Protein AF-A0A7X2MGN3-F1 (afdb_monomer_lite)

Radius of gyration: 30.52 Å; chains: 1; bounding box: 71×55×79 Å

Organism: NCBI:txid1624

Secondary structure (DSSP, 8-state):
---HHHHHHHHHHHHHTTSEEEEEETTTEEEEEEPPPPPPPTT-----TTS---------------------PPP-----------------------------------HHHHHHHHHHHHHHHHHHHHS-HHHHHHHHHHTTT-HHHHHHHHHHHHHHHHHHHHHHTTSHHHHT-HHHHHHT-TTT-HHHHHHHHHHHHHHHIIIII-SS--S-HHHHHHHHHHHHHHHHHHHHHHHHS---HHHHHHHHHHT--

Sequence (257 aa):
RMSVRKISTLRSQLIDCGLISVVRHGLKNFKIYVNTPETTPAETDLVLPWANFDFEKPIKSVPADSASTKLQKLPINQSNNNQTKLLLSRESNESVSQNQSNTLVTPKKSEKDVLNELSLDSIITRLKDTFSLPVVSRLKVLANNSYTKLKWFSDTIFKAKSQVTKKLLSNTRWLYNPASQEATRFESNDLLKRGLESALLQIAEIVYKGKEKIQNKAKFIYVYLRNFMANAVKQYLIDNYELTEDDEIELNLLLSF

Foldseek 3Di:
DDDPVVVVVVVVVCVVQVQWDWDDDPDPDIDIDGDDHDDDPPPDDPPDVPPPDDPDDDDDDDDDDDDDDDDDDDDDDDDDDDDDDDDDDDPDPDDDDDDDPPPPPPPPQPPVNVVLVVLLVVVLVVVVVQAPPLLSVLLCVQQVSGNVSSVLLVVLLVVLLVVLLCLQCVDPVRVPDVLSVQLSGSVRQPQLRVVSSVLSVVLCCCPPVNPDDDPDSSVVSSVSSNLSSLVSSLVSCVVPHDDDPVRNVVSCVSSDD

pLDDT: mean 75.19, std 23.61, range [26.34, 97.19]

Structure (mmCIF, N/CA/C/O backbone):
data_AF-A0A7X2MGN3-F1
#
_entry.id   AF-A0A7X2MGN3-F1
#
loop_
_atom_site.group_PDB
_atom_site.id
_atom_site.type_symbol
_atom_site.label_atom_id
_atom_site.label_alt_id
_atom_site.label_comp_id
_atom_site.label_asym_id
_atom_site.label_entity_id
_atom_site.label_seq_id
_atom_site.pdbx_PDB_ins_code
_atom_site.Cartn_x
_atom_site.Cartn_y
_atom_site.Cartn_z
_atom_site.occupancy
_atom_site.B_iso_or_equiv
_atom_site.auth_seq_id
_atom_site.auth_comp_id
_atom_site.auth_asym_id
_atom_site.auth_atom_id
_atom_site.pdbx_PDB_model_num
ATOM 1 N N . ARG A 1 1 ? -15.462 7.730 -18.107 1.00 64.75 1 ARG A N 1
ATOM 2 C CA . ARG A 1 1 ? -16.589 7.231 -18.941 1.00 64.75 1 ARG A CA 1
ATOM 3 C C . ARG A 1 1 ? -16.453 7.876 -20.319 1.00 64.75 1 ARG A C 1
ATOM 5 O O . ARG A 1 1 ? -16.384 9.095 -20.372 1.00 64.75 1 ARG A O 1
ATOM 12 N N . MET A 1 2 ? -16.285 7.102 -21.393 1.00 77.31 2 MET A N 1
ATOM 1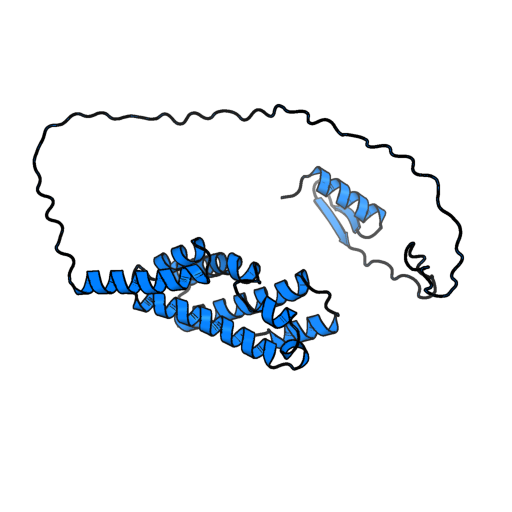3 C CA . MET A 1 2 ? -16.017 7.649 -22.736 1.00 77.31 2 MET A CA 1
ATOM 14 C C . MET A 1 2 ? -17.310 7.986 -23.483 1.00 77.31 2 MET A C 1
ATOM 16 O O . MET A 1 2 ? -18.342 7.360 -23.247 1.00 77.31 2 MET A O 1
ATOM 20 N N . SER A 1 3 ? -17.254 8.981 -24.374 1.00 90.31 3 SER A N 1
ATOM 21 C CA . SER A 1 3 ? -18.399 9.365 -25.201 1.00 90.31 3 SER A CA 1
ATOM 22 C C . SER A 1 3 ? -18.655 8.335 -26.303 1.00 90.31 3 SER A C 1
ATOM 24 O O . SER A 1 3 ? -17.723 7.753 -26.858 1.00 90.31 3 SER A O 1
ATOM 26 N N . VAL A 1 4 ? -19.928 8.151 -26.663 1.00 89.12 4 VAL A N 1
ATOM 27 C CA . VAL A 1 4 ? -20.351 7.224 -27.731 1.00 89.12 4 VAL A CA 1
ATOM 28 C C . VAL A 1 4 ? -19.674 7.561 -29.064 1.00 89.12 4 VAL A C 1
ATOM 30 O O . VAL A 1 4 ? -19.264 6.665 -29.794 1.00 89.12 4 VAL A O 1
ATOM 33 N N . ARG A 1 5 ? -19.470 8.857 -29.342 1.00 85.94 5 ARG A N 1
ATOM 34 C CA . ARG A 1 5 ? -18.751 9.325 -30.536 1.00 85.94 5 ARG A CA 1
ATOM 35 C C . ARG A 1 5 ? -17.311 8.817 -30.563 1.00 85.94 5 ARG A C 1
ATOM 37 O O . ARG A 1 5 ? -16.897 8.251 -31.564 1.00 85.94 5 ARG A O 1
ATOM 44 N N . LYS A 1 6 ? -16.584 8.937 -29.445 1.00 88.81 6 LYS A N 1
ATOM 45 C CA . LYS A 1 6 ? -15.189 8.483 -29.348 1.00 88.81 6 LYS A CA 1
ATOM 46 C C . LYS A 1 6 ? -15.072 6.961 -29.481 1.00 88.81 6 LYS A C 1
ATOM 48 O O . LYS A 1 6 ? -14.136 6.480 -30.107 1.00 88.81 6 LYS A O 1
ATOM 53 N N . ILE A 1 7 ? -16.046 6.215 -28.953 1.00 88.50 7 ILE A N 1
ATOM 54 C CA . ILE A 1 7 ? -16.125 4.754 -29.118 1.00 88.50 7 ILE A CA 1
ATOM 55 C C . ILE A 1 7 ? -16.348 4.384 -30.592 1.00 88.50 7 ILE A C 1
ATOM 57 O O . ILE A 1 7 ? -15.701 3.469 -31.094 1.00 88.50 7 ILE A O 1
ATOM 61 N N . SER A 1 8 ? -17.216 5.112 -31.301 1.00 89.94 8 SER A N 1
ATOM 62 C CA . SER A 1 8 ? -17.445 4.890 -32.733 1.00 89.94 8 SER A CA 1
ATOM 63 C C . SER A 1 8 ? -16.192 5.167 -33.563 1.00 89.94 8 SER A C 1
ATOM 65 O O . SER A 1 8 ? -15.863 4.364 -34.428 1.00 89.94 8 SER A O 1
ATOM 67 N N . THR A 1 9 ? -15.477 6.262 -33.282 1.00 92.00 9 THR A N 1
ATOM 68 C CA . THR A 1 9 ? -14.248 6.624 -34.006 1.00 92.00 9 THR A CA 1
ATOM 69 C C . THR A 1 9 ? -13.156 5.573 -33.831 1.00 92.00 9 THR A C 1
ATOM 71 O O . THR A 1 9 ? -12.587 5.122 -34.818 1.00 92.00 9 THR A O 1
ATOM 74 N N . LEU A 1 10 ? -12.906 5.132 -32.593 1.00 90.00 10 LEU A N 1
ATOM 75 C CA . LEU A 1 10 ? -11.900 4.101 -32.315 1.00 90.00 10 LEU A CA 1
ATOM 76 C C . LEU A 1 10 ? -12.266 2.762 -32.960 1.00 90.00 10 LEU A C 1
ATOM 78 O O . LEU A 1 10 ? -11.404 2.083 -33.505 1.00 90.00 10 LEU A O 1
ATOM 82 N N . ARG A 1 11 ? -13.553 2.392 -32.942 1.00 89.81 11 ARG A N 1
ATOM 83 C CA . ARG A 1 11 ? -14.023 1.181 -33.619 1.00 89.81 11 ARG A CA 1
ATOM 84 C C . ARG A 1 11 ? -13.762 1.240 -35.126 1.00 89.81 11 ARG A C 1
ATOM 86 O O . ARG A 1 11 ? -13.326 0.235 -35.670 1.00 89.81 11 ARG A O 1
ATOM 93 N N . SER A 1 12 ? -14.034 2.368 -35.786 1.00 90.06 12 SER A N 1
ATOM 94 C CA . SER A 1 12 ? -13.744 2.532 -37.217 1.00 90.06 12 SER A CA 1
ATOM 95 C C . SER A 1 12 ? -12.252 2.384 -37.502 1.00 90.06 12 SER A C 1
ATOM 97 O O . SER A 1 12 ? -11.890 1.561 -38.327 1.00 90.06 12 SER A O 1
ATOM 99 N N . GLN A 1 13 ? -11.395 3.055 -36.727 1.00 92.62 13 GLN A N 1
ATOM 100 C CA . GLN A 1 13 ? -9.939 2.960 -36.889 1.00 92.62 13 GLN A CA 1
ATOM 101 C C . GLN A 1 13 ? -9.418 1.522 -36.758 1.00 92.62 13 GLN A C 1
ATOM 103 O O . GLN A 1 13 ? -8.570 1.096 -37.530 1.00 92.62 13 GLN A O 1
ATOM 108 N N . LEU A 1 14 ? -9.946 0.746 -35.808 1.00 89.25 14 LEU A N 1
ATOM 109 C CA . LEU A 1 14 ? -9.546 -0.654 -35.634 1.00 89.25 14 LEU A CA 1
ATOM 110 C C . LEU A 1 14 ? -10.023 -1.566 -36.777 1.00 89.25 14 LEU A C 1
ATOM 112 O O . LEU A 1 14 ? -9.361 -2.561 -37.066 1.00 89.25 14 LEU A O 1
ATOM 116 N N . ILE A 1 15 ? -11.158 -1.246 -37.406 1.00 89.38 15 ILE A N 1
ATOM 117 C CA . ILE A 1 15 ? -11.641 -1.949 -38.605 1.00 89.38 15 ILE A CA 1
ATOM 118 C C . ILE A 1 15 ? -10.762 -1.587 -39.805 1.00 89.38 15 ILE A C 1
ATOM 120 O O . ILE A 1 15 ? -10.362 -2.482 -40.543 1.00 89.38 15 ILE A O 1
ATOM 124 N N . ASP A 1 16 ? -10.424 -0.304 -39.962 1.00 90.81 16 ASP A N 1
ATOM 125 C CA . ASP A 1 16 ? -9.581 0.197 -41.053 1.00 90.81 16 ASP A CA 1
ATOM 126 C C . ASP A 1 16 ? -8.175 -0.426 -41.006 1.00 90.81 16 ASP A C 1
ATOM 128 O O . ASP A 1 16 ? -7.618 -0.779 -42.041 1.00 90.81 16 ASP A O 1
ATOM 132 N N . CYS A 1 17 ? -7.634 -0.649 -39.803 1.00 84.88 17 CYS A N 1
ATOM 133 C CA . CYS A 1 17 ? -6.365 -1.353 -39.596 1.00 84.88 17 CYS A CA 1
ATOM 134 C C . CYS A 1 17 ? -6.468 -2.890 -39.704 1.00 84.88 17 CYS A C 1
ATOM 136 O O . CYS A 1 17 ? -5.483 -3.577 -39.449 1.00 84.88 17 CYS A O 1
ATOM 138 N N . GLY A 1 18 ? -7.645 -3.458 -39.992 1.00 86.25 18 GLY A N 1
ATOM 139 C CA . GLY A 1 18 ? -7.845 -4.912 -40.102 1.00 86.25 18 GLY A CA 1
ATOM 140 C C . GLY A 1 18 ? -7.731 -5.695 -38.784 1.00 86.25 18 GLY A C 1
ATOM 141 O O . GLY A 1 18 ? -7.790 -6.927 -38.793 1.00 86.25 18 GLY A O 1
ATOM 142 N N . LEU A 1 19 ? -7.605 -5.003 -37.647 1.00 86.75 19 LEU A N 1
ATOM 143 C CA . LEU A 1 19 ? -7.391 -5.600 -36.322 1.00 86.75 19 LEU A CA 1
ATOM 144 C C . LEU A 1 19 ? -8.666 -6.191 -35.727 1.00 86.75 19 LEU A C 1
ATOM 146 O O . LEU A 1 19 ? -8.605 -7.096 -34.896 1.00 86.75 19 LEU A O 1
ATOM 150 N N . ILE A 1 20 ? -9.831 -5.682 -36.124 1.00 89.50 20 ILE A N 1
ATOM 151 C CA . ILE A 1 20 ? -11.114 -6.253 -35.724 1.00 89.50 20 ILE A CA 1
ATOM 152 C C . ILE A 1 20 ? -12.036 -6.401 -36.927 1.00 89.50 20 ILE A C 1
ATOM 154 O O . ILE A 1 20 ? -12.098 -5.537 -37.799 1.00 89.50 20 ILE A O 1
ATOM 158 N N . SER A 1 21 ? -12.840 -7.460 -36.923 1.00 87.88 21 SER A N 1
ATOM 159 C CA . SER A 1 21 ? -13.977 -7.596 -37.830 1.00 87.88 21 SER A CA 1
ATOM 160 C C . SER A 1 21 ? -15.268 -7.677 -37.027 1.00 87.88 21 SER A C 1
ATOM 162 O O . SER A 1 21 ? -15.359 -8.359 -36.004 1.00 87.88 21 SER A O 1
ATOM 164 N N . VAL A 1 22 ? -16.284 -6.932 -37.462 1.00 87.69 22 VAL A N 1
ATOM 165 C CA . VAL A 1 22 ? -17.580 -6.900 -36.781 1.00 87.69 22 VAL A CA 1
ATOM 166 C C . VAL A 1 22 ? -18.642 -7.477 -37.697 1.00 87.69 22 VAL A C 1
ATOM 168 O O . VAL A 1 22 ? -19.038 -6.847 -38.675 1.00 87.69 22 VAL A O 1
ATOM 171 N N . VAL A 1 23 ? -19.135 -8.663 -37.352 1.00 87.19 23 VAL A N 1
ATOM 172 C CA . VAL A 1 23 ? -20.152 -9.379 -38.126 1.00 87.19 23 VAL A CA 1
ATOM 173 C C . VAL A 1 23 ? -21.494 -9.277 -37.414 1.00 87.19 23 VAL A C 1
ATOM 175 O O . VAL A 1 23 ? -21.608 -9.491 -36.202 1.00 87.19 23 VAL A O 1
ATOM 178 N N . ARG A 1 24 ? -22.544 -8.944 -38.166 1.00 85.00 24 ARG A N 1
ATOM 179 C CA . ARG A 1 24 ? -23.911 -8.927 -37.640 1.00 85.00 24 ARG A CA 1
ATOM 180 C C . ARG A 1 24 ? -24.383 -10.362 -37.415 1.00 85.00 24 ARG A C 1
ATOM 182 O O . ARG A 1 24 ? -24.388 -11.168 -38.338 1.00 85.00 24 ARG A O 1
ATOM 189 N N . HIS A 1 25 ? -24.813 -10.669 -36.196 1.00 78.56 25 HIS A N 1
ATOM 190 C CA . HIS A 1 25 ? -25.323 -11.985 -35.829 1.00 78.56 25 HIS A CA 1
ATOM 191 C C . HIS A 1 25 ? -26.796 -11.875 -35.416 1.00 78.56 25 HIS A C 1
ATOM 193 O O . HIS A 1 25 ? -27.126 -11.609 -34.258 1.00 78.56 25 HIS A O 1
ATOM 199 N N . GLY A 1 26 ? -27.697 -12.074 -36.380 1.00 79.69 26 GLY A N 1
ATOM 200 C CA . GLY A 1 26 ? -29.142 -11.915 -36.193 1.00 79.69 26 GLY A CA 1
ATOM 201 C C . GLY A 1 26 ? -29.609 -10.452 -36.216 1.00 79.69 26 GLY A C 1
ATOM 202 O O . GLY A 1 26 ? -28.905 -9.554 -36.682 1.00 79.69 26 GLY A O 1
ATOM 203 N N . LEU A 1 27 ? -30.827 -10.186 -35.725 1.00 71.12 27 LEU A N 1
ATOM 204 C CA . LEU A 1 27 ? -31.440 -8.857 -35.868 1.00 71.12 27 LEU A CA 1
ATOM 205 C C . LEU A 1 27 ? -30.797 -7.769 -34.994 1.00 71.12 27 LEU A C 1
ATOM 207 O O . LEU A 1 27 ? -30.755 -6.621 -35.436 1.00 71.12 27 LEU A O 1
ATOM 211 N N . LYS A 1 28 ? -30.308 -8.102 -33.790 1.00 75.00 28 LYS A N 1
ATOM 212 C CA . LYS A 1 28 ? -29.883 -7.107 -32.782 1.00 75.00 28 LYS A CA 1
ATOM 213 C C . LYS A 1 28 ? -28.442 -7.242 -32.275 1.00 75.00 28 LYS A C 1
ATOM 215 O O . LYS A 1 28 ? -27.971 -6.321 -31.618 1.00 75.00 28 LYS A O 1
ATOM 220 N N . ASN A 1 29 ? -27.742 -8.337 -32.573 1.00 80.00 29 ASN A N 1
ATOM 221 C CA . ASN A 1 29 ? -26.435 -8.613 -31.973 1.00 80.00 29 ASN A CA 1
ATOM 222 C C . ASN A 1 29 ? -25.299 -8.484 -32.993 1.00 80.00 29 ASN A C 1
ATOM 224 O O . ASN A 1 29 ? -25.467 -8.752 -34.184 1.00 80.00 29 ASN A O 1
ATOM 228 N N . PHE A 1 30 ? -24.122 -8.112 -32.495 1.00 86.00 30 PHE A N 1
ATOM 229 C CA . PHE A 1 30 ? -22.875 -8.079 -33.252 1.00 86.00 30 PHE A CA 1
ATOM 230 C C . PHE A 1 30 ? -21.868 -9.007 -32.581 1.00 86.00 30 PHE A C 1
ATOM 232 O O . PHE A 1 30 ? -21.743 -8.997 -31.356 1.00 86.00 30 PHE A O 1
ATOM 239 N N . LYS A 1 31 ? -21.156 -9.800 -33.380 1.00 88.62 31 LYS A N 1
ATOM 240 C CA . LYS A 1 31 ? -19.967 -10.534 -32.943 1.00 88.62 31 LYS A CA 1
ATOM 241 C C . LYS A 1 31 ? -18.742 -9.762 -33.420 1.00 88.62 31 LYS A C 1
ATOM 243 O O . LYS A 1 31 ? -18.695 -9.345 -34.576 1.00 88.62 31 LYS A O 1
ATOM 248 N N . ILE A 1 32 ? -17.799 -9.532 -32.512 1.00 89.56 32 ILE A N 1
ATOM 249 C CA . ILE A 1 32 ? -16.529 -8.865 -32.802 1.00 89.56 32 ILE A CA 1
ATOM 250 C C . ILE A 1 32 ? -15.452 -9.940 -32.741 1.00 89.56 32 ILE A C 1
ATOM 252 O O . ILE A 1 32 ? -15.307 -10.595 -31.710 1.00 89.56 32 ILE A O 1
ATOM 256 N N . TYR A 1 33 ? -14.734 -10.122 -33.840 1.00 89.31 33 TYR A N 1
ATOM 257 C CA . TYR A 1 33 ? -13.564 -10.984 -33.915 1.00 89.31 33 TYR A CA 1
ATOM 258 C C . TYR A 1 33 ? -12.326 -10.097 -33.900 1.00 89.31 33 TYR A C 1
ATOM 260 O O . TYR A 1 33 ? -12.306 -9.057 -34.559 1.00 89.31 33 TYR A O 1
ATOM 268 N N . VAL A 1 34 ? -11.328 -10.492 -33.119 1.00 90.31 34 VAL A N 1
ATOM 269 C CA . VAL A 1 34 ? -10.063 -9.769 -32.984 1.00 90.31 34 VAL A CA 1
ATOM 270 C C . VAL A 1 34 ? -9.006 -10.554 -33.742 1.00 90.31 34 VAL A C 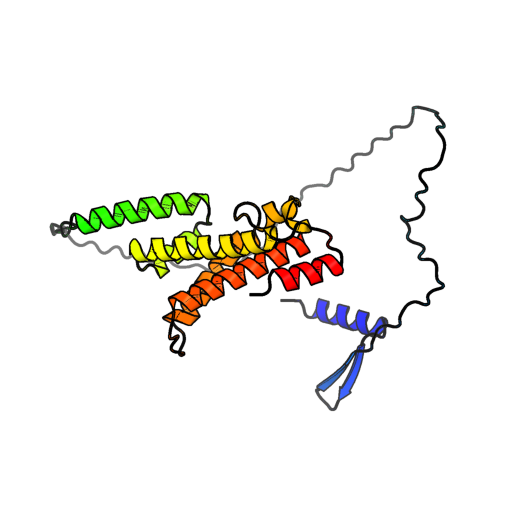1
ATOM 272 O O . VAL A 1 34 ? -8.816 -11.740 -33.477 1.00 90.31 34 VAL A O 1
ATOM 275 N N . ASN A 1 35 ? -8.356 -9.890 -34.687 1.00 83.50 35 ASN A N 1
ATOM 276 C CA . ASN A 1 35 ? -7.279 -10.447 -35.486 1.00 83.50 35 ASN A CA 1
ATOM 277 C C . ASN A 1 35 ? -5.939 -10.099 -34.832 1.00 83.50 35 ASN A C 1
ATOM 279 O O . ASN A 1 35 ? -5.773 -9.026 -34.249 1.00 83.50 35 ASN A O 1
ATOM 283 N N . THR A 1 36 ? -4.975 -11.008 -34.932 1.00 79.62 36 THR A N 1
ATOM 284 C CA . THR A 1 36 ? -3.594 -10.731 -34.532 1.00 79.62 36 THR A CA 1
ATOM 285 C C . THR A 1 36 ? -2.945 -9.796 -35.554 1.00 79.62 36 THR A C 1
ATOM 287 O O . THR A 1 36 ? -3.098 -10.046 -36.750 1.00 79.62 36 THR A O 1
ATOM 290 N N . PRO A 1 37 ? -2.235 -8.737 -35.123 1.00 78.69 37 PRO A N 1
ATOM 291 C CA . PRO A 1 37 ? -1.534 -7.849 -36.043 1.00 78.69 37 PRO A CA 1
ATOM 292 C C . PRO A 1 37 ? -0.449 -8.616 -36.805 1.00 78.69 37 PRO A C 1
ATOM 294 O O . PRO A 1 37 ? 0.239 -9.464 -36.233 1.00 78.69 37 PRO A O 1
ATOM 297 N N . GLU A 1 38 ? -0.293 -8.307 -38.090 1.00 73.88 38 GLU A N 1
ATOM 298 C CA . GLU A 1 38 ? 0.796 -8.851 -38.898 1.00 73.88 38 GLU A CA 1
ATOM 299 C C . GLU A 1 38 ? 2.133 -8.290 -38.401 1.00 73.88 38 GLU A C 1
ATOM 301 O O . GLU A 1 38 ? 2.265 -7.096 -38.125 1.00 73.88 38 GLU A O 1
ATOM 306 N N . THR A 1 39 ? 3.121 -9.167 -38.232 1.00 65.88 39 THR A N 1
ATOM 307 C CA . THR A 1 39 ? 4.465 -8.770 -37.807 1.00 65.88 39 THR A CA 1
ATOM 308 C C . THR A 1 39 ? 5.201 -8.151 -38.988 1.00 65.88 39 THR A C 1
ATOM 310 O O . THR A 1 39 ? 5.192 -8.707 -40.086 1.00 65.88 39 THR A O 1
ATOM 313 N N . THR A 1 40 ? 5.839 -7.004 -38.770 1.00 66.56 40 THR A N 1
ATOM 314 C CA . THR A 1 40 ? 6.625 -6.313 -39.794 1.00 66.56 40 THR A CA 1
ATOM 315 C C . THR A 1 40 ? 7.738 -7.236 -40.318 1.00 66.56 40 THR A C 1
ATOM 317 O O . THR A 1 40 ? 8.425 -7.857 -39.501 1.00 66.56 40 THR A O 1
ATOM 320 N N . PRO A 1 41 ? 7.945 -7.353 -41.644 1.00 66.56 41 PRO A N 1
ATOM 321 C CA . PRO A 1 41 ? 9.048 -8.129 -42.204 1.00 66.56 41 PRO A CA 1
ATOM 322 C C . PRO A 1 41 ? 10.395 -7.599 -41.702 1.00 66.56 41 PRO A C 1
ATOM 324 O O . PRO A 1 41 ? 10.588 -6.390 -41.602 1.00 66.56 41 PRO A O 1
ATOM 327 N N . ALA A 1 42 ? 11.343 -8.495 -41.427 1.00 60.75 42 ALA A N 1
ATOM 328 C CA . ALA A 1 42 ? 12.650 -8.166 -40.843 1.00 60.75 42 ALA A CA 1
ATOM 329 C C . ALA A 1 42 ? 13.571 -7.300 -41.736 1.00 60.75 42 ALA A C 1
ATOM 331 O O . ALA A 1 42 ? 14.701 -7.023 -41.351 1.00 60.75 42 ALA A O 1
ATOM 332 N N . GLU A 1 43 ? 13.108 -6.882 -42.915 1.00 56.84 43 GLU A N 1
ATOM 333 C CA . GLU A 1 43 ? 13.924 -6.283 -43.979 1.00 56.84 43 GLU A CA 1
ATOM 334 C C . GLU A 1 43 ? 13.411 -4.903 -44.434 1.00 56.84 43 GLU A C 1
ATOM 336 O O . GLU A 1 43 ? 13.712 -4.436 -45.529 1.00 56.84 43 GLU A O 1
ATOM 341 N N . THR A 1 44 ? 12.612 -4.234 -43.600 1.00 55.78 44 THR A N 1
ATOM 342 C CA . THR A 1 44 ? 12.230 -2.832 -43.816 1.00 55.78 44 THR A CA 1
ATOM 343 C C . THR A 1 44 ? 12.913 -1.936 -42.798 1.00 55.78 44 THR A C 1
ATOM 345 O O . THR A 1 44 ? 12.556 -1.958 -41.619 1.00 55.78 44 THR A O 1
ATOM 348 N N . ASP A 1 45 ? 13.863 -1.127 -43.267 1.00 55.28 45 ASP A N 1
ATOM 349 C CA . ASP A 1 45 ? 14.483 -0.074 -42.467 1.00 55.28 45 ASP A CA 1
ATOM 350 C C . ASP A 1 45 ? 13.415 0.908 -41.976 1.00 55.28 45 ASP A C 1
ATOM 352 O O . ASP A 1 45 ? 12.660 1.508 -42.751 1.00 55.28 45 ASP A O 1
ATOM 356 N N . LEU A 1 46 ? 13.345 1.073 -40.655 1.00 51.12 46 LEU A N 1
ATOM 357 C CA . LEU A 1 46 ? 12.470 2.044 -40.019 1.00 51.12 46 LEU A CA 1
ATOM 358 C C . LEU A 1 46 ? 13.003 3.450 -40.323 1.00 51.12 46 LEU A C 1
ATOM 360 O O . LEU A 1 46 ? 13.920 3.940 -39.665 1.00 51.12 46 LEU A O 1
ATOM 364 N N . VAL A 1 47 ? 12.408 4.130 -41.305 1.00 50.62 47 VAL A N 1
ATOM 365 C CA . VAL A 1 47 ? 12.669 5.558 -41.533 1.00 50.62 47 VAL A CA 1
ATOM 366 C C . VAL A 1 47 ? 11.977 6.354 -40.427 1.00 50.62 47 VAL A C 1
ATOM 368 O O . VAL A 1 47 ? 10.854 6.839 -40.564 1.00 50.62 47 VAL A O 1
ATOM 371 N N . LEU A 1 48 ? 12.650 6.453 -39.286 1.00 52.47 48 LEU A N 1
ATOM 372 C CA . LEU A 1 48 ? 12.261 7.315 -38.182 1.00 52.47 48 LEU A CA 1
ATOM 373 C C . LEU A 1 48 ? 12.749 8.739 -38.500 1.00 52.47 48 LEU A C 1
ATOM 375 O O . LEU A 1 48 ? 13.953 8.933 -38.666 1.00 52.47 48 LEU A O 1
ATOM 379 N N . PRO A 1 49 ? 11.870 9.762 -38.540 1.00 47.78 49 PRO A N 1
ATOM 380 C CA . PRO A 1 49 ? 12.245 11.146 -38.873 1.00 47.78 49 PRO A CA 1
ATOM 381 C C . PRO A 1 49 ? 13.326 11.761 -37.969 1.00 47.78 49 PRO A C 1
ATOM 383 O O . PRO A 1 49 ? 13.849 12.830 -38.265 1.00 47.78 49 PRO A O 1
ATOM 386 N N . TRP A 1 50 ? 13.623 11.109 -36.848 1.00 47.47 50 TRP A N 1
ATOM 387 C CA . TRP A 1 50 ? 14.557 11.541 -35.816 1.00 47.47 50 TRP A CA 1
ATOM 388 C C . TRP A 1 50 ? 15.806 10.650 -35.705 1.00 47.47 50 TRP A C 1
ATOM 390 O O . TRP A 1 50 ? 16.720 11.012 -34.973 1.00 47.47 50 TRP A O 1
ATOM 400 N N . ALA A 1 51 ? 15.877 9.521 -36.422 1.00 44.41 51 ALA A N 1
ATOM 401 C CA . ALA A 1 51 ? 17.000 8.580 -36.330 1.00 44.41 51 ALA A CA 1
ATOM 402 C C . ALA A 1 51 ? 18.196 8.927 -37.240 1.00 44.41 51 ALA A C 1
ATOM 404 O O . ALA A 1 51 ? 19.233 8.286 -37.139 1.00 44.41 51 ALA A O 1
ATOM 405 N N . ASN A 1 52 ? 18.097 9.970 -38.073 1.00 44.41 52 ASN A N 1
ATOM 406 C CA . ASN A 1 52 ? 19.194 10.446 -38.929 1.00 44.41 52 ASN A CA 1
ATOM 407 C C . ASN A 1 52 ? 19.984 11.609 -38.295 1.00 44.41 52 ASN A C 1
ATOM 409 O O . ASN A 1 52 ? 20.301 12.585 -38.974 1.00 44.41 52 ASN A O 1
ATOM 413 N N . PHE A 1 53 ? 20.267 11.553 -36.992 1.00 40.50 53 PHE A N 1
ATOM 414 C CA . PHE A 1 53 ? 21.218 12.471 -36.356 1.00 40.50 53 PHE A CA 1
ATOM 415 C C . PHE A 1 53 ? 22.538 11.741 -36.108 1.00 40.50 53 PHE A C 1
ATOM 417 O O . PHE A 1 53 ? 22.777 11.204 -35.029 1.00 40.50 53 PHE A O 1
ATOM 424 N N . ASP A 1 54 ? 23.392 11.734 -37.130 1.00 36.38 54 ASP A N 1
ATOM 425 C CA . ASP A 1 54 ? 24.791 11.334 -36.993 1.00 36.38 54 ASP A CA 1
ATOM 426 C C . ASP A 1 54 ? 25.589 12.469 -36.338 1.00 36.38 54 ASP A C 1
ATOM 428 O O . ASP A 1 54 ? 25.644 13.596 -36.836 1.00 36.38 54 ASP A O 1
ATOM 432 N N . PHE A 1 55 ? 26.237 12.168 -35.212 1.00 36.50 55 PHE A N 1
ATOM 433 C CA . PHE A 1 55 ? 27.081 13.098 -34.456 1.00 36.50 55 PHE A CA 1
ATOM 434 C C . PHE A 1 55 ? 28.510 13.205 -35.013 1.00 36.50 55 PHE A C 1
ATOM 436 O O . PHE A 1 55 ? 29.455 13.387 -34.247 1.00 36.50 55 PHE A O 1
ATOM 443 N N . GLU A 1 56 ? 28.707 13.138 -36.333 1.00 36.66 56 GLU A N 1
ATOM 444 C CA . GLU A 1 56 ? 30.043 13.302 -36.914 1.00 36.66 56 GLU A CA 1
ATOM 445 C C . GLU A 1 56 ? 30.134 14.349 -38.038 1.00 36.66 56 GLU A C 1
ATOM 447 O O . GLU A 1 56 ? 29.852 14.098 -39.206 1.00 36.66 56 GLU A O 1
ATOM 452 N N . LYS A 1 57 ? 30.725 15.486 -37.621 1.00 33.81 57 LYS A N 1
ATOM 453 C CA . LYS A 1 57 ? 31.521 16.497 -38.357 1.00 33.81 57 LYS A CA 1
ATOM 454 C C . LYS A 1 57 ? 30.793 17.584 -39.170 1.00 33.81 57 LYS A C 1
ATOM 456 O O . LYS A 1 57 ? 29.733 17.359 -39.732 1.00 33.81 57 LYS A O 1
ATOM 461 N N . PRO A 1 58 ? 31.474 18.719 -39.448 1.00 39.25 58 PRO A N 1
ATOM 462 C CA . PRO A 1 58 ? 32.444 19.465 -38.642 1.00 39.25 58 PRO A CA 1
ATOM 463 C C . PRO A 1 58 ? 32.026 20.941 -38.478 1.00 39.25 58 PRO A C 1
ATOM 465 O O . PRO A 1 58 ? 31.179 21.466 -39.197 1.00 39.25 58 PRO A O 1
ATOM 468 N N . ILE A 1 59 ? 32.690 21.627 -37.547 1.00 46.62 59 ILE A N 1
ATOM 469 C CA . ILE A 1 59 ? 32.607 23.075 -37.325 1.00 46.62 59 ILE A CA 1
ATOM 470 C C . ILE A 1 59 ? 32.755 23.823 -38.662 1.00 46.62 59 ILE A C 1
ATOM 472 O O . ILE A 1 59 ? 33.825 23.818 -39.271 1.00 46.62 59 ILE A O 1
ATOM 476 N N . LYS A 1 60 ? 31.690 24.506 -39.088 1.00 31.31 60 LYS A N 1
ATOM 477 C CA . LYS A 1 60 ? 31.758 25.635 -40.017 1.00 31.31 60 LYS A CA 1
ATOM 478 C C . LYS A 1 60 ? 31.057 26.815 -39.360 1.00 31.31 60 LYS A C 1
ATOM 480 O O . LYS A 1 60 ? 29.855 26.799 -39.123 1.00 31.31 60 LYS A O 1
ATOM 485 N N . SER A 1 61 ? 31.873 27.797 -39.006 1.00 42.75 61 SER A N 1
ATOM 486 C CA . SER A 1 61 ? 31.479 29.153 -38.651 1.00 42.75 61 SER A CA 1
ATOM 487 C C . SER A 1 61 ? 30.737 29.841 -39.807 1.00 42.75 61 SER A C 1
ATOM 489 O O . SER A 1 61 ? 30.803 29.354 -40.936 1.00 42.75 61 SER A O 1
ATOM 491 N N . VAL A 1 62 ? 30.143 31.011 -39.494 1.00 31.34 62 VAL A N 1
ATOM 492 C CA . VAL A 1 62 ? 29.646 32.119 -40.362 1.00 31.34 62 VAL A CA 1
ATOM 493 C C . VAL A 1 62 ? 28.122 32.346 -40.206 1.00 31.34 62 VAL A C 1
ATOM 495 O O . VAL A 1 62 ? 27.376 31.374 -40.183 1.00 31.34 62 VAL A O 1
ATOM 498 N N . PRO A 1 63 ? 27.609 33.595 -40.186 1.00 33.56 63 PRO A N 1
ATOM 499 C CA . PRO A 1 63 ? 27.903 34.752 -39.336 1.00 33.56 63 PRO A CA 1
ATOM 500 C C . PRO A 1 63 ? 26.617 35.244 -38.609 1.00 33.56 63 PRO A C 1
ATOM 502 O O . PRO A 1 63 ? 25.532 34.688 -38.763 1.00 33.56 63 PRO A O 1
ATOM 505 N N . ALA A 1 64 ? 26.732 36.304 -37.808 1.00 38.75 64 ALA A N 1
ATOM 506 C CA . ALA A 1 64 ? 25.585 37.032 -37.271 1.00 38.75 64 ALA A CA 1
ATOM 507 C C . ALA A 1 64 ? 24.757 37.710 -38.386 1.00 38.75 64 ALA A C 1
ATOM 509 O O . ALA A 1 64 ? 25.307 38.071 -39.424 1.00 38.75 64 ALA A O 1
ATOM 510 N N . ASP A 1 65 ? 23.467 37.903 -38.087 1.00 31.42 65 ASP A N 1
ATOM 511 C CA . ASP A 1 65 ? 22.465 38.769 -38.736 1.00 31.42 65 ASP A CA 1
ATOM 512 C C . ASP A 1 65 ? 21.348 38.065 -39.515 1.00 31.42 65 ASP A C 1
ATOM 514 O O . ASP A 1 65 ? 21.412 37.815 -40.715 1.00 31.42 65 ASP A O 1
ATOM 518 N N . SER A 1 66 ? 20.242 37.822 -38.805 1.00 32.66 66 SER A N 1
ATOM 519 C CA . SER A 1 66 ? 18.888 38.227 -39.227 1.00 32.66 66 SER A CA 1
ATOM 520 C C . SER A 1 66 ? 17.877 37.866 -38.134 1.00 32.66 66 SER A C 1
ATOM 522 O O . SER A 1 66 ? 17.149 36.878 -38.197 1.00 32.66 66 SER A O 1
ATOM 524 N N . ALA A 1 67 ? 17.817 38.701 -37.095 1.00 31.89 67 ALA A N 1
ATOM 525 C CA . ALA A 1 67 ? 16.673 38.718 -36.196 1.00 31.89 67 ALA A CA 1
ATOM 526 C C . ALA A 1 67 ? 15.460 39.298 -36.944 1.00 31.8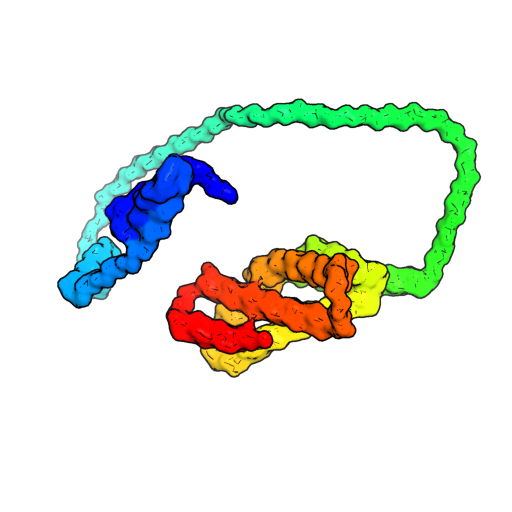9 67 ALA A C 1
ATOM 528 O O . ALA A 1 67 ? 15.484 40.450 -37.372 1.00 31.89 67 ALA A O 1
ATOM 529 N N . SER A 1 68 ? 14.379 38.525 -37.064 1.00 33.62 68 SER A N 1
ATOM 530 C CA . SER A 1 68 ? 13.047 39.075 -37.324 1.00 33.62 68 SER A CA 1
ATOM 531 C C . SER A 1 68 ? 12.097 38.628 -36.222 1.00 33.62 68 SER A C 1
ATOM 533 O O . SER A 1 68 ? 11.568 37.518 -36.200 1.00 33.62 68 SER A O 1
ATOM 535 N N . THR A 1 69 ? 11.933 39.530 -35.262 1.00 35.34 69 THR A N 1
ATOM 536 C CA . THR A 1 69 ? 10.970 39.470 -34.171 1.00 35.34 69 THR A CA 1
ATOM 537 C C . THR A 1 69 ? 9.553 39.559 -34.730 1.00 35.34 69 THR A C 1
ATOM 539 O O . THR A 1 69 ? 9.158 40.592 -35.269 1.00 35.34 69 THR A O 1
ATOM 542 N N . LYS A 1 70 ? 8.736 38.522 -34.522 1.00 30.03 70 LYS A N 1
ATOM 543 C CA . LYS A 1 70 ? 7.276 38.661 -34.579 1.00 30.03 70 LYS A CA 1
ATOM 544 C C . LYS A 1 70 ? 6.621 37.921 -33.416 1.00 30.03 70 LYS A C 1
ATOM 546 O O . LYS A 1 70 ? 6.253 36.757 -33.498 1.00 30.03 70 LYS A O 1
ATOM 551 N N . LEU A 1 71 ? 6.484 38.659 -32.316 1.00 34.22 71 LEU A N 1
ATOM 552 C CA . LEU A 1 71 ? 5.555 38.382 -31.226 1.00 34.22 71 LEU A CA 1
ATOM 553 C C . LEU A 1 71 ? 4.123 38.382 -31.783 1.00 34.22 71 LEU A C 1
ATOM 555 O O . LEU A 1 71 ? 3.622 39.431 -32.188 1.00 34.22 71 LEU A O 1
ATOM 559 N N . GLN A 1 72 ? 3.447 37.233 -31.767 1.00 29.44 72 GLN A N 1
ATOM 560 C CA . GLN A 1 72 ? 1.988 37.181 -31.852 1.00 29.44 72 GLN A CA 1
ATOM 561 C C . GLN A 1 72 ? 1.403 36.921 -30.465 1.00 29.44 72 GLN A C 1
ATOM 563 O O . GLN A 1 72 ? 1.570 35.867 -29.858 1.00 29.44 72 GLN A O 1
ATOM 568 N N . LYS A 1 73 ? 0.735 37.961 -29.973 1.00 32.41 73 LYS A N 1
ATOM 569 C CA . LYS A 1 73 ? -0.007 38.058 -28.721 1.00 32.41 73 LYS A CA 1
ATOM 570 C C . LYS A 1 73 ? -1.408 37.484 -28.964 1.00 32.41 73 LYS A C 1
ATOM 572 O O . LYS A 1 73 ? -2.149 38.036 -29.773 1.00 32.41 73 LYS A O 1
ATOM 577 N N . LEU A 1 74 ? -1.770 36.389 -28.296 1.00 30.78 74 LEU A N 1
ATOM 578 C CA . LEU A 1 74 ? -3.141 35.862 -28.315 1.00 30.78 74 LEU A CA 1
ATOM 579 C C . LEU A 1 74 ? -4.017 36.637 -27.307 1.00 30.78 74 LEU A C 1
ATOM 581 O O . LEU A 1 74 ? -3.574 36.867 -26.179 1.00 30.78 74 LEU A O 1
ATOM 585 N N . PRO A 1 75 ? -5.237 37.064 -27.686 1.00 32.25 75 PRO A N 1
ATOM 586 C CA . PRO A 1 75 ? -6.127 37.821 -26.815 1.00 32.25 75 PRO A CA 1
ATOM 587 C C . PRO A 1 75 ? -6.850 36.918 -25.806 1.00 32.25 75 PRO A C 1
ATOM 589 O O . PRO A 1 75 ? -7.388 35.865 -26.144 1.00 32.25 75 PRO A O 1
ATOM 592 N N . ILE A 1 76 ? -6.891 37.383 -24.558 1.00 30.98 76 ILE A N 1
ATOM 593 C CA . ILE A 1 76 ? -7.739 36.863 -23.484 1.00 30.98 76 ILE A CA 1
ATOM 594 C C . ILE A 1 76 ? -9.167 37.323 -23.778 1.00 30.98 76 ILE A C 1
ATOM 596 O O . ILE A 1 76 ? -9.443 38.518 -23.712 1.00 30.98 76 ILE A O 1
ATOM 600 N N . ASN A 1 77 ? -10.068 36.387 -24.080 1.00 30.05 77 ASN A N 1
ATOM 601 C CA . ASN A 1 77 ? -11.503 36.649 -24.081 1.00 30.05 77 ASN A CA 1
ATOM 602 C C . ASN A 1 77 ? -12.168 35.866 -22.953 1.00 30.05 77 ASN A C 1
ATOM 604 O O . ASN A 1 77 ? -12.163 34.637 -22.908 1.00 30.05 77 ASN A O 1
ATOM 608 N N . GLN A 1 78 ? -12.716 36.642 -22.027 1.00 30.17 78 GLN A N 1
ATOM 609 C CA . GLN A 1 78 ? -13.641 36.220 -20.998 1.00 30.17 78 GLN A CA 1
ATOM 610 C C . GLN A 1 78 ? -14.996 35.900 -21.645 1.00 30.17 78 GLN A C 1
ATOM 612 O O . GLN A 1 78 ? -15.436 36.619 -22.541 1.00 30.17 78 GLN A O 1
ATOM 617 N N . SER A 1 79 ? -15.674 34.882 -21.110 1.00 26.34 79 SER A N 1
ATOM 618 C CA . SER A 1 79 ? -17.097 34.911 -20.733 1.00 26.34 79 SER A CA 1
ATOM 619 C C . SER A 1 79 ? -17.947 33.721 -21.201 1.00 26.34 79 SER A C 1
ATOM 621 O O . SER A 1 79 ? -17.922 33.303 -22.354 1.00 26.34 79 SER A O 1
ATOM 623 N N . ASN A 1 80 ? -18.784 33.299 -20.247 1.00 27.28 80 ASN A N 1
ATOM 624 C CA . ASN A 1 80 ? -20.039 32.558 -20.340 1.00 27.28 80 ASN A CA 1
ATOM 625 C C . ASN A 1 80 ? -19.997 31.037 -20.519 1.00 27.28 80 ASN A C 1
ATOM 627 O O . ASN A 1 80 ? -20.036 30.505 -21.626 1.00 27.28 80 ASN A O 1
ATOM 631 N N . ASN A 1 81 ? -20.165 30.330 -19.395 1.00 29.08 81 ASN A N 1
ATOM 632 C CA . ASN A 1 81 ? -21.093 29.208 -19.407 1.00 29.08 81 ASN A CA 1
ATOM 633 C C . ASN A 1 81 ? -21.983 29.195 -18.158 1.00 29.08 81 ASN A C 1
ATOM 635 O O . ASN A 1 81 ? -21.515 29.243 -17.022 1.00 29.08 81 ASN A O 1
ATOM 639 N N . ASN A 1 82 ? -23.283 29.170 -18.427 1.00 34.03 82 ASN A N 1
ATOM 640 C CA . ASN A 1 82 ? -24.379 29.218 -17.480 1.00 34.03 82 ASN A CA 1
ATOM 641 C C . ASN A 1 82 ? -24.475 27.887 -16.732 1.00 34.03 82 ASN A C 1
ATOM 643 O O . ASN A 1 82 ? -24.658 26.842 -17.355 1.00 34.03 82 ASN A O 1
ATOM 647 N N . GLN A 1 83 ? -24.428 27.926 -15.402 1.00 36.06 83 GLN A N 1
ATOM 648 C CA . GLN A 1 83 ? -24.889 26.815 -14.576 1.00 36.06 83 GLN A CA 1
ATOM 649 C C . GLN A 1 83 ? -26.027 27.271 -13.668 1.00 36.06 83 GLN A C 1
ATOM 651 O O . GLN A 1 83 ? -25.927 28.202 -12.872 1.00 36.06 83 GLN A O 1
ATOM 656 N N . THR A 1 84 ? -27.138 26.582 -13.885 1.00 31.81 84 THR A N 1
ATOM 657 C CA . THR A 1 84 ? -28.417 26.596 -13.191 1.00 31.81 84 THR A CA 1
ATOM 658 C C . THR A 1 84 ? -28.272 26.574 -11.673 1.00 31.81 84 THR A C 1
ATOM 660 O O . THR A 1 84 ? -27.719 25.650 -11.080 1.00 31.81 84 THR A O 1
ATOM 663 N N . LYS A 1 85 ? -28.848 27.607 -11.065 1.00 30.34 85 LYS A N 1
ATOM 664 C CA . LYS A 1 85 ? -28.997 27.846 -9.634 1.00 30.34 85 LYS A CA 1
ATOM 665 C C . LYS A 1 85 ? -30.103 26.928 -9.090 1.00 30.34 85 LYS A C 1
ATOM 667 O O . LYS A 1 85 ? -31.278 27.197 -9.316 1.00 30.34 85 LYS A O 1
ATOM 672 N N . LEU A 1 86 ? -29.743 25.855 -8.386 1.00 28.88 86 LEU A N 1
ATOM 673 C CA . LEU A 1 86 ? -30.683 25.138 -7.518 1.00 28.88 86 LEU A CA 1
ATOM 674 C C . LEU A 1 86 ? -30.600 25.755 -6.119 1.00 28.88 86 LEU A C 1
ATOM 676 O O . LEU A 1 86 ? -29.597 25.635 -5.419 1.00 28.88 86 LEU A O 1
ATOM 680 N N . LEU A 1 87 ? -31.657 26.489 -5.779 1.00 27.89 87 LEU A N 1
ATOM 681 C CA . LEU A 1 87 ? -31.924 27.079 -4.473 1.00 27.89 87 LEU A CA 1
ATOM 682 C C . LEU A 1 87 ? -32.150 25.964 -3.444 1.00 27.89 87 LEU A C 1
ATOM 684 O O . LEU A 1 87 ? -33.091 25.188 -3.576 1.00 27.89 87 LEU A O 1
ATOM 688 N N . LEU A 1 88 ? -31.315 25.915 -2.408 1.00 29.05 88 LEU A N 1
ATOM 689 C CA . LEU A 1 88 ? -31.639 25.247 -1.149 1.00 29.05 88 LEU A CA 1
ATOM 690 C C . LEU A 1 88 ? -32.022 26.336 -0.148 1.00 29.05 88 LEU A C 1
ATOM 692 O O . LEU A 1 88 ? -31.194 27.155 0.255 1.00 29.05 88 LEU A O 1
ATOM 696 N N . SER A 1 89 ? -33.314 26.371 0.167 1.00 29.39 89 SER A N 1
ATOM 697 C CA . SER A 1 89 ? -33.941 27.270 1.124 1.00 29.39 89 SER A CA 1
ATOM 698 C C . SER A 1 89 ? -33.314 27.116 2.507 1.00 29.39 89 SER A C 1
ATOM 700 O O . SER A 1 89 ? -33.205 26.019 3.051 1.00 29.39 89 SER A O 1
ATOM 702 N N . ARG A 1 90 ? -32.908 28.251 3.071 1.0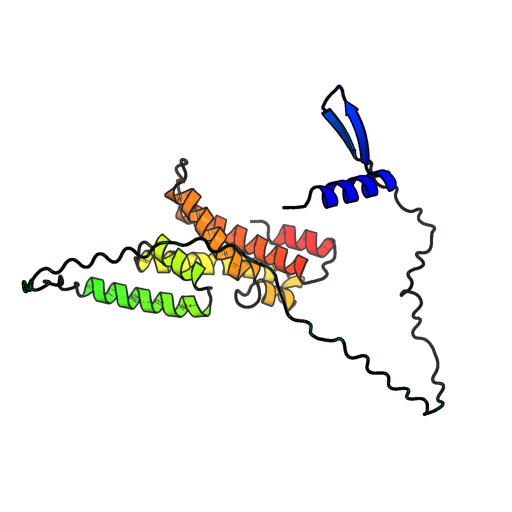0 32.44 90 ARG A N 1
ATOM 703 C CA . ARG A 1 90 ? -32.498 28.416 4.461 1.00 32.44 90 ARG A CA 1
ATOM 704 C C . ARG A 1 90 ? -33.773 28.568 5.290 1.00 32.44 90 ARG A C 1
ATOM 706 O O . ARG A 1 90 ? -34.307 29.667 5.376 1.00 32.44 90 ARG A O 1
ATOM 713 N N . GLU A 1 91 ? -34.271 27.479 5.864 1.00 28.53 91 GLU A N 1
ATOM 714 C CA . GLU A 1 91 ? -35.273 27.556 6.931 1.00 28.53 91 GLU A CA 1
ATOM 715 C C . GLU A 1 91 ? -34.567 27.967 8.226 1.00 28.53 91 GLU A C 1
ATOM 717 O O . GLU A 1 91 ? -33.911 27.179 8.908 1.00 28.53 91 GLU A O 1
ATOM 722 N N . SER A 1 92 ? -34.640 29.261 8.521 1.00 32.00 92 SER A N 1
ATOM 723 C CA . SER A 1 92 ? -34.407 29.817 9.846 1.00 32.00 92 SER A CA 1
ATOM 724 C C . SER A 1 92 ? -35.625 29.523 10.716 1.00 32.00 92 SER A C 1
ATOM 726 O O . SER A 1 92 ? -36.639 30.207 10.603 1.00 32.00 92 SER A O 1
ATOM 728 N N . ASN A 1 93 ? -35.514 28.535 11.600 1.00 31.02 93 ASN A N 1
ATOM 729 C CA . ASN A 1 93 ? -36.406 28.432 12.748 1.00 31.02 93 ASN A CA 1
ATOM 730 C C . ASN A 1 93 ? -35.844 29.324 13.860 1.00 31.02 93 ASN A C 1
ATOM 732 O O . ASN A 1 93 ? -35.026 28.894 14.672 1.00 31.02 93 ASN A O 1
ATOM 736 N N . GLU A 1 94 ? -36.259 30.590 13.863 1.00 31.27 94 GLU A N 1
ATOM 737 C CA . GLU A 1 94 ? -36.333 31.358 15.102 1.00 31.27 94 GLU A CA 1
ATOM 738 C C . GLU A 1 94 ? -37.493 30.792 15.922 1.00 31.27 94 GLU A C 1
ATOM 740 O O . GLU A 1 94 ? -38.662 30.955 15.581 1.00 31.27 94 GLU A O 1
ATOM 745 N N . SER A 1 95 ? -37.168 30.125 17.023 1.00 31.47 95 SER A N 1
ATOM 746 C CA . SER A 1 95 ? -38.103 29.925 18.123 1.00 31.47 95 SER A CA 1
ATOM 747 C C . SER A 1 95 ? -37.449 30.464 19.386 1.00 31.47 95 SER A C 1
ATOM 749 O O . SER A 1 95 ? -36.566 29.838 19.973 1.00 31.47 95 SER A O 1
ATOM 751 N N . VAL A 1 96 ? -37.875 31.667 19.761 1.00 36.25 96 VAL A N 1
ATOM 752 C CA . VAL A 1 96 ? -37.631 32.281 21.064 1.00 36.25 96 VAL A CA 1
ATOM 753 C C . VAL A 1 96 ? -38.179 31.350 22.144 1.00 36.25 96 VAL A C 1
ATOM 755 O O . VAL A 1 96 ? -39.376 31.077 22.166 1.00 36.25 96 VAL A O 1
ATOM 758 N N . SER A 1 97 ? -37.326 30.898 23.064 1.00 29.44 97 SER A N 1
ATOM 759 C CA . SER A 1 97 ? -37.779 30.443 24.379 1.00 29.44 97 SER A CA 1
ATOM 760 C C . SER A 1 97 ? -36.692 30.658 25.433 1.00 29.44 97 SER A C 1
ATOM 762 O O . SER A 1 97 ? -35.687 29.961 25.479 1.00 29.44 97 SER A O 1
ATOM 764 N N . GLN A 1 98 ? -36.926 31.710 26.214 1.00 32.28 98 GLN A N 1
ATOM 765 C CA . GLN A 1 98 ? -36.661 31.907 27.640 1.00 32.28 98 GLN A CA 1
ATOM 766 C C . GLN A 1 98 ? -35.508 31.137 28.312 1.00 32.28 98 GLN A C 1
ATOM 768 O O . GLN A 1 98 ? -35.481 29.914 28.399 1.00 32.28 98 GLN A O 1
ATOM 773 N N . ASN A 1 99 ? -34.636 31.939 28.928 1.00 36.31 99 ASN A N 1
ATOM 774 C CA . ASN A 1 99 ? -33.652 31.581 29.943 1.00 36.31 99 ASN A CA 1
ATOM 775 C C . ASN A 1 99 ? -34.166 30.521 30.933 1.00 36.31 99 ASN A C 1
ATOM 777 O O . ASN A 1 99 ? -34.964 30.821 31.820 1.00 36.31 99 ASN A O 1
ATOM 781 N N . GLN A 1 100 ? -33.612 29.315 30.849 1.00 32.69 100 GLN A N 1
ATOM 782 C CA . GLN A 1 100 ? -33.466 28.427 31.995 1.00 32.69 100 GLN A CA 1
ATOM 783 C C . GLN A 1 100 ? -31.997 28.030 32.075 1.00 32.69 100 GLN A C 1
ATOM 785 O O . GLN A 1 100 ? -31.447 27.403 31.169 1.00 32.69 100 GLN A O 1
ATOM 790 N N . SER A 1 101 ? -31.341 28.462 33.151 1.00 37.09 101 SER A N 1
ATOM 791 C CA . SER A 1 101 ? -29.983 28.066 33.496 1.00 37.09 101 SER A CA 1
ATOM 792 C C . SER A 1 101 ? -29.967 26.578 33.843 1.00 37.09 101 SER A C 1
ATOM 794 O O . SER A 1 101 ? -30.046 26.197 35.009 1.00 37.09 101 SER A O 1
ATOM 796 N N . ASN A 1 102 ? -29.858 25.726 32.831 1.00 35.25 102 ASN A N 1
ATOM 797 C CA . ASN A 1 102 ? -29.413 24.362 33.040 1.00 35.25 102 ASN A CA 1
ATOM 798 C C . ASN A 1 102 ? -27.893 24.400 33.083 1.00 35.25 102 ASN A C 1
ATOM 800 O O . ASN A 1 102 ? -27.226 24.499 32.054 1.00 35.25 102 ASN A O 1
ATOM 804 N N . THR A 1 103 ? -27.349 24.359 34.295 1.00 38.41 103 THR A N 1
ATOM 805 C CA . THR A 1 103 ? -25.943 24.059 34.532 1.00 38.41 103 THR A CA 1
ATOM 806 C C . THR A 1 103 ? -25.648 22.734 33.836 1.00 38.41 103 THR A C 1
ATOM 808 O O . THR A 1 103 ? -26.041 21.670 34.314 1.00 38.41 103 THR A O 1
ATOM 811 N N . LEU A 1 104 ? -25.010 22.798 32.665 1.00 35.31 104 LEU A N 1
ATOM 812 C CA . LEU A 1 104 ? -24.476 21.629 31.989 1.00 35.31 104 LEU A CA 1
ATOM 813 C C . LEU A 1 104 ? -23.410 21.065 32.925 1.00 35.31 104 LEU A C 1
ATOM 815 O O . LEU A 1 104 ? -22.296 21.582 32.999 1.00 35.31 104 LEU A O 1
ATOM 819 N N . VAL A 1 105 ? -23.771 20.038 33.690 1.00 42.09 105 VAL A N 1
ATOM 820 C CA . VAL A 1 105 ? -22.795 19.219 34.396 1.00 42.09 105 VAL A CA 1
ATOM 821 C C . VAL A 1 105 ? -22.010 18.509 33.304 1.00 42.09 105 VAL A C 1
ATOM 823 O O . VAL A 1 105 ? -22.404 17.451 32.816 1.00 42.09 105 VAL A O 1
ATOM 826 N N . THR A 1 106 ? -20.918 19.128 32.863 1.00 50.94 106 THR A N 1
ATOM 827 C CA . THR A 1 106 ? -19.899 18.447 32.079 1.00 50.94 106 THR A CA 1
ATOM 828 C C . THR A 1 106 ? -19.468 17.259 32.933 1.00 50.94 106 THR A C 1
ATOM 830 O O . THR A 1 106 ? -19.008 17.478 34.060 1.00 50.94 106 THR A O 1
ATOM 833 N N . PRO A 1 107 ? -19.633 16.003 32.482 1.00 54.81 107 PRO A N 1
ATOM 834 C CA . PRO A 1 107 ? -19.066 14.896 33.226 1.00 54.81 107 PRO A CA 1
ATOM 835 C C . PRO A 1 107 ? -17.566 15.176 33.311 1.00 54.81 107 PRO A C 1
ATOM 837 O O . PRO A 1 107 ? -16.925 15.435 32.289 1.00 54.81 107 PRO A O 1
ATOM 840 N N . LYS A 1 108 ? -17.013 15.216 34.530 1.00 58.00 108 LYS A N 1
ATOM 841 C CA . LYS A 1 108 ? -15.564 15.322 34.730 1.00 58.00 108 LYS A CA 1
ATOM 842 C C . LYS A 1 108 ? -14.936 14.189 33.921 1.00 58.00 108 LYS A C 1
ATOM 844 O O . LYS A 1 108 ? -15.110 13.026 34.283 1.00 58.00 108 LYS A O 1
ATOM 849 N N . LYS A 1 109 ? -14.258 14.520 32.814 1.00 63.22 109 LYS A N 1
ATOM 850 C CA . LYS A 1 109 ? -13.463 13.540 32.070 1.00 63.22 109 LYS A CA 1
ATOM 851 C C . LYS A 1 109 ? -12.511 12.901 33.066 1.00 63.22 109 LYS A C 1
ATOM 853 O O . LYS A 1 109 ? -11.873 13.613 33.847 1.00 63.22 109 LYS A O 1
ATOM 858 N N . SER A 1 110 ? -12.458 11.575 33.080 1.00 78.31 110 SER A N 1
ATOM 859 C CA . SER A 1 110 ? -11.512 10.904 33.957 1.00 78.31 110 SER A CA 1
ATOM 860 C C . SER A 1 110 ? -10.092 11.269 33.520 1.00 78.31 110 SER A C 1
ATOM 862 O O . SER A 1 110 ? -9.839 11.524 32.342 1.00 78.31 110 SER A O 1
ATOM 864 N N . GLU A 1 111 ? -9.142 11.278 34.450 1.00 76.81 111 GLU A N 1
ATOM 865 C CA . GLU A 1 111 ? -7.726 11.520 34.138 1.00 76.81 111 GLU A CA 1
ATOM 866 C C . GLU A 1 111 ? -7.205 10.549 33.058 1.00 76.81 111 GLU A C 1
ATOM 868 O O . GLU A 1 111 ? -6.402 10.919 32.203 1.00 76.81 111 GLU A O 1
ATOM 873 N N . LYS A 1 112 ? -7.756 9.327 33.023 1.00 76.12 112 LYS A N 1
ATOM 874 C CA . LYS A 1 112 ? -7.487 8.321 31.986 1.00 76.12 112 LYS A CA 1
ATOM 875 C C . LYS A 1 112 ? -8.004 8.733 30.605 1.00 76.12 112 LYS A C 1
ATOM 877 O O . LYS A 1 112 ? -7.323 8.471 29.615 1.00 76.12 112 LYS A O 1
ATOM 882 N N . ASP A 1 113 ? -9.166 9.378 30.527 1.00 78.94 113 ASP A N 1
ATOM 883 C CA . ASP A 1 113 ? -9.718 9.875 29.261 1.00 78.94 113 ASP A CA 1
ATOM 884 C C . ASP A 1 113 ? -8.885 11.041 28.725 1.00 78.94 113 ASP A C 1
ATOM 886 O O . ASP A 1 113 ? -8.554 11.063 27.542 1.00 78.94 113 ASP A O 1
ATOM 890 N N . VAL A 1 114 ? -8.469 11.956 29.609 1.00 83.81 114 VAL A N 1
ATOM 891 C CA . VAL A 1 114 ? -7.581 13.078 29.259 1.00 83.81 114 VAL A CA 1
ATOM 892 C C . VAL A 1 114 ? -6.227 12.565 28.759 1.00 83.81 114 VAL A C 1
ATOM 894 O O . VAL A 1 114 ? -5.738 13.011 27.723 1.00 83.81 114 VAL A O 1
ATOM 897 N N . LEU A 1 115 ? -5.638 11.578 29.442 1.00 85.31 115 LEU A N 1
ATOM 898 C CA . LEU A 1 115 ? -4.368 10.980 29.028 1.00 85.31 115 LEU A CA 1
ATOM 899 C C . LEU A 1 115 ? -4.479 10.241 27.684 1.00 85.31 115 LEU A C 1
ATOM 901 O O . LEU A 1 115 ? -3.571 10.330 26.854 1.00 85.31 115 LEU A O 1
ATOM 905 N N . ASN A 1 116 ? -5.582 9.524 27.443 1.00 86.19 116 ASN A N 1
ATOM 906 C CA . ASN A 1 116 ? -5.830 8.861 26.162 1.00 86.19 116 ASN A CA 1
ATOM 907 C C . ASN A 1 116 ? -6.007 9.882 25.024 1.00 86.19 116 ASN A C 1
ATOM 909 O O . ASN A 1 116 ? -5.458 9.673 23.944 1.00 86.19 116 ASN A O 1
ATOM 913 N N . GLU A 1 117 ? -6.703 10.997 25.264 1.00 87.12 117 GLU A N 1
ATOM 914 C CA . GLU A 1 117 ? -6.837 12.096 24.296 1.00 87.12 117 GLU A CA 1
ATOM 915 C C . GLU A 1 117 ? -5.480 12.716 23.941 1.00 87.12 117 GLU A C 1
ATOM 917 O O . GLU A 1 117 ? -5.132 12.777 22.762 1.00 87.12 117 GLU A O 1
ATOM 922 N N . LEU A 1 118 ? -4.660 13.060 24.939 1.00 88.81 118 LEU A N 1
ATOM 923 C CA . LEU A 1 118 ? -3.304 13.582 24.717 1.00 88.81 118 LEU A CA 1
ATOM 924 C C . LEU A 1 118 ? -2.424 12.593 23.934 1.00 88.81 118 LEU A C 1
ATOM 926 O O . LEU A 1 118 ? -1.678 12.977 23.030 1.00 88.81 118 LEU A O 1
ATOM 930 N N . SER A 1 119 ? -2.532 11.301 24.252 1.00 89.31 119 SER A N 1
ATOM 931 C CA . SER A 1 119 ? -1.774 10.243 23.574 1.00 89.31 119 SER A CA 1
ATOM 932 C C . SER A 1 119 ? -2.209 10.065 22.114 1.00 89.31 119 SER A C 1
ATOM 934 O O . SER A 1 119 ? -1.373 9.826 21.236 1.00 89.31 119 SER A O 1
ATOM 936 N N . LEU A 1 120 ? -3.511 10.183 21.834 1.00 90.19 120 LEU A N 1
ATOM 937 C CA . LEU A 1 120 ? -4.052 10.166 20.474 1.00 90.19 120 LEU A CA 1
ATOM 938 C C . LEU A 1 120 ? -3.560 11.363 19.670 1.00 90.19 120 LEU A C 1
ATOM 940 O O . LEU A 1 120 ? -3.103 11.174 18.542 1.00 90.19 120 LEU A O 1
ATOM 944 N N . ASP A 1 121 ? -3.612 12.562 20.245 1.00 89.50 121 ASP A N 1
ATOM 945 C CA . ASP A 1 121 ? -3.176 13.785 19.573 1.00 89.50 121 ASP A CA 1
ATOM 946 C C . ASP A 1 121 ? -1.680 13.752 19.244 1.00 89.50 121 ASP A C 1
ATOM 948 O O . ASP A 1 121 ? -1.286 14.142 18.142 1.00 89.50 121 ASP A O 1
ATOM 952 N N . SER A 1 122 ? -0.852 13.189 20.130 1.00 89.88 122 SER A N 1
ATOM 953 C CA . SER A 1 122 ? 0.576 12.971 19.868 1.00 89.88 122 SER A CA 1
ATOM 954 C C . SER A 1 122 ? 0.814 12.078 18.641 1.00 89.88 122 SER A C 1
ATOM 956 O O . SER A 1 122 ? 1.550 12.462 17.727 1.00 89.88 122 SER A O 1
ATOM 958 N N . ILE A 1 123 ? 0.149 10.915 18.563 1.00 90.50 123 ILE A N 1
ATOM 959 C CA . ILE A 1 123 ? 0.275 10.026 17.395 1.00 90.50 123 ILE A CA 1
ATOM 960 C C . ILE A 1 123 ? -0.271 10.702 16.139 1.00 90.50 123 ILE A C 1
ATOM 962 O O . ILE A 1 123 ? 0.379 10.663 15.098 1.00 90.50 123 ILE A O 1
ATOM 966 N N . ILE A 1 124 ? -1.448 11.323 16.216 1.00 91.00 124 ILE A N 1
ATOM 967 C CA . ILE A 1 124 ? -2.084 11.986 15.074 1.00 91.00 124 ILE A CA 1
ATOM 968 C C . ILE A 1 124 ? -1.176 13.079 14.508 1.00 91.00 124 ILE A C 1
ATOM 970 O O . ILE A 1 124 ? -1.066 13.190 13.290 1.00 91.00 124 ILE A O 1
ATOM 974 N N . THR A 1 125 ? -0.514 13.853 15.367 1.00 91.31 125 THR A N 1
ATOM 975 C CA . THR A 1 125 ? 0.418 14.905 14.943 1.00 91.31 125 THR A CA 1
ATOM 976 C C . THR A 1 125 ? 1.577 14.311 14.152 1.00 91.31 125 THR A C 1
ATOM 978 O O . THR A 1 125 ? 1.784 14.707 13.012 1.00 91.31 125 THR A O 1
ATOM 981 N N . ARG A 1 126 ? 2.229 13.264 14.673 1.00 89.44 126 ARG A N 1
ATOM 982 C CA . ARG A 1 126 ? 3.301 12.560 13.951 1.00 89.44 126 ARG A CA 1
ATOM 983 C C . ARG A 1 126 ? 2.831 11.966 12.619 1.00 89.44 126 ARG A C 1
ATOM 985 O O . ARG A 1 126 ? 3.570 11.955 11.643 1.00 89.44 126 ARG A O 1
ATOM 992 N N . LEU A 1 127 ? 1.612 11.430 12.578 1.00 89.69 127 LEU A N 1
ATOM 993 C CA . LEU A 1 127 ? 1.067 10.820 11.367 1.00 89.69 127 LEU A CA 1
ATOM 994 C C . LEU A 1 127 ? 0.732 11.845 10.281 1.00 89.69 127 LEU A C 1
ATOM 996 O O . LEU A 1 127 ? 0.782 11.486 9.109 1.00 89.69 127 LEU A O 1
ATOM 1000 N N . LYS A 1 128 ? 0.405 13.091 10.637 1.00 89.25 128 LYS A N 1
ATOM 1001 C CA . LYS A 1 128 ? 0.117 14.160 9.665 1.00 89.25 128 LYS A CA 1
ATOM 1002 C C . LYS A 1 128 ? 1.342 14.575 8.853 1.00 89.25 128 LYS A C 1
ATOM 1004 O O . LYS A 1 128 ? 1.171 15.009 7.720 1.00 89.25 128 LYS A O 1
ATOM 1009 N N . ASP A 1 129 ? 2.543 14.397 9.397 1.00 87.19 129 ASP A N 1
ATOM 1010 C CA . ASP A 1 129 ? 3.784 14.708 8.679 1.00 87.19 129 ASP A CA 1
ATOM 1011 C C . ASP A 1 129 ? 4.058 13.698 7.553 1.00 87.19 129 ASP A C 1
ATOM 1013 O O . ASP A 1 129 ? 4.686 14.027 6.552 1.00 87.19 129 ASP A O 1
ATOM 1017 N N . THR A 1 130 ? 3.570 12.459 7.696 1.00 87.12 130 THR A N 1
ATOM 1018 C CA . THR A 1 130 ? 3.806 11.369 6.732 1.00 87.12 130 THR A CA 1
ATOM 1019 C C . THR A 1 130 ? 2.593 11.075 5.846 1.00 87.12 130 THR A C 1
ATOM 1021 O O . THR A 1 130 ? 2.737 10.744 4.670 1.00 87.12 130 THR A O 1
ATOM 1024 N N . PHE A 1 131 ? 1.383 11.148 6.401 1.00 88.25 131 PHE A N 1
ATOM 1025 C CA . PHE A 1 131 ? 0.145 10.761 5.732 1.00 88.25 131 PHE A CA 1
ATOM 1026 C C . PHE A 1 131 ? -0.727 11.961 5.388 1.00 88.25 131 PHE A C 1
ATOM 1028 O O . PHE A 1 131 ? -0.744 12.982 6.069 1.00 88.25 131 PHE A O 1
ATOM 1035 N N . SER A 1 132 ? -1.537 11.797 4.344 1.00 88.31 132 SER A N 1
ATOM 1036 C CA . SER A 1 132 ? -2.561 12.774 3.998 1.00 88.31 132 SER A CA 1
ATOM 1037 C C . SER A 1 132 ? -3.653 12.846 5.078 1.00 88.31 132 SER A C 1
ATOM 1039 O O . SER A 1 132 ? -3.971 11.863 5.755 1.00 88.31 132 SER A O 1
ATOM 1041 N N . LEU A 1 133 ? -4.272 14.022 5.222 1.00 89.00 133 LEU A N 1
ATOM 1042 C CA . LEU A 1 133 ? -5.357 14.251 6.182 1.00 89.00 133 LEU A CA 1
ATOM 1043 C C . LEU A 1 133 ? -6.521 13.235 6.072 1.00 89.00 133 LEU A C 1
ATOM 1045 O O . LEU A 1 133 ? -7.019 12.804 7.123 1.00 89.00 133 LEU A O 1
ATOM 1049 N N . PRO A 1 134 ? -6.941 12.794 4.866 1.00 89.94 134 PRO A N 1
ATOM 1050 C CA . PRO A 1 134 ? -7.955 11.748 4.726 1.00 89.94 134 PRO A CA 1
ATOM 1051 C C . PRO A 1 134 ? -7.537 10.405 5.341 1.00 89.94 134 PRO A C 1
ATOM 1053 O O . PRO A 1 134 ? -8.316 9.793 6.075 1.00 89.94 134 PRO A O 1
ATOM 1056 N N . VAL A 1 135 ? -6.286 9.975 5.134 1.00 91.56 135 VAL A N 1
ATOM 1057 C CA . VAL A 1 135 ? -5.746 8.728 5.708 1.00 91.56 135 VAL A CA 1
ATOM 1058 C C . VAL A 1 135 ? -5.767 8.786 7.232 1.00 91.56 135 VAL A C 1
ATOM 1060 O O . VAL A 1 135 ? -6.263 7.863 7.880 1.00 91.56 135 VAL A O 1
ATOM 1063 N N . VAL A 1 136 ? -5.291 9.889 7.815 1.00 91.75 136 VAL A N 1
ATOM 1064 C CA . VAL A 1 136 ? -5.278 10.083 9.275 1.00 91.75 136 VAL A CA 1
ATOM 1065 C C . VAL A 1 136 ? -6.697 10.041 9.848 1.00 91.75 136 VAL A C 1
ATOM 1067 O O . VAL A 1 136 ? -6.953 9.362 10.845 1.00 91.75 136 VAL A O 1
ATOM 1070 N N . SER A 1 137 ? -7.645 10.700 9.181 1.00 89.69 137 SER A N 1
ATOM 1071 C CA . SER A 1 137 ? -9.062 10.668 9.561 1.00 89.69 137 SER A CA 1
ATOM 1072 C C . SER A 1 137 ? -9.630 9.250 9.512 1.00 89.69 137 SER A C 1
ATOM 1074 O O . SER A 1 137 ? -10.309 8.820 10.446 1.00 89.69 137 SER A O 1
ATOM 1076 N N . ARG A 1 138 ? -9.309 8.481 8.463 1.00 90.25 138 ARG A N 1
ATOM 1077 C CA . ARG A 1 138 ? -9.755 7.090 8.322 1.00 90.25 138 ARG A CA 1
ATOM 1078 C C . ARG A 1 138 ? -9.176 6.181 9.401 1.00 90.25 138 ARG A C 1
ATOM 1080 O O . ARG A 1 138 ? -9.900 5.347 9.943 1.00 90.25 138 ARG A O 1
ATOM 1087 N N . LEU A 1 139 ? -7.903 6.362 9.744 1.00 92.25 139 LEU A N 1
ATOM 1088 C CA . LEU A 1 139 ? -7.244 5.640 10.831 1.00 92.25 139 LEU A CA 1
ATOM 1089 C C . LEU A 1 139 ? -7.894 5.928 12.184 1.00 92.25 139 LEU A C 1
ATOM 1091 O O . LEU A 1 139 ? -8.134 4.996 12.950 1.00 92.25 139 LEU A O 1
ATOM 1095 N N . LYS A 1 140 ? -8.251 7.189 12.454 1.00 91.06 140 LYS A N 1
ATOM 1096 C CA . LYS A 1 140 ? -8.971 7.571 13.677 1.00 91.06 140 LYS A CA 1
ATOM 1097 C C . LYS A 1 140 ? -10.323 6.857 13.787 1.00 91.06 140 LYS A C 1
ATOM 1099 O O . LYS A 1 140 ? -10.648 6.332 14.853 1.00 91.06 140 LYS A O 1
ATOM 1104 N N . VAL A 1 141 ? -11.065 6.779 12.678 1.00 90.31 141 VAL A N 1
ATOM 1105 C CA . VAL A 1 141 ? -12.342 6.048 12.604 1.00 90.31 141 VAL A CA 1
ATOM 1106 C C . VAL A 1 141 ? -12.132 4.548 12.823 1.00 90.31 141 VAL A C 1
ATOM 1108 O O . VAL A 1 141 ? -12.803 3.966 13.665 1.00 90.31 141 VAL A O 1
ATOM 1111 N N . LEU A 1 142 ? -11.175 3.922 12.132 1.00 90.12 142 LEU A N 1
ATOM 1112 C CA . LEU A 1 142 ? -10.872 2.489 12.273 1.00 90.12 142 LEU A CA 1
ATOM 1113 C C . LEU A 1 142 ? -10.407 2.101 13.683 1.00 90.12 142 LEU A C 1
ATOM 1115 O O . LEU A 1 142 ? -10.668 0.992 14.152 1.00 90.12 142 LEU A O 1
ATOM 1119 N N . ALA A 1 143 ? -9.707 3.008 14.358 1.00 90.50 143 ALA A N 1
ATOM 1120 C CA . ALA A 1 143 ? -9.232 2.812 15.716 1.00 90.50 143 ALA A CA 1
ATOM 1121 C C . ALA A 1 143 ? -10.320 3.036 16.779 1.00 90.50 143 ALA A C 1
ATOM 1123 O O . ALA A 1 143 ? -10.057 2.776 17.952 1.00 90.50 143 ALA A O 1
ATOM 1124 N N . ASN A 1 144 ? -11.522 3.500 16.412 1.00 89.44 144 ASN A N 1
ATOM 1125 C CA . ASN A 1 144 ? -12.590 3.889 17.341 1.00 89.44 144 ASN A CA 1
ATOM 1126 C C . ASN A 1 144 ? -12.084 4.807 18.476 1.00 89.44 144 ASN A C 1
ATOM 1128 O O . ASN A 1 144 ? -12.388 4.565 19.641 1.00 89.44 144 ASN A O 1
ATOM 1132 N N . ASN A 1 145 ? -11.259 5.814 18.155 1.00 85.38 145 ASN A N 1
ATOM 1133 C CA . ASN A 1 145 ? -10.629 6.715 19.140 1.00 85.38 145 ASN A CA 1
ATOM 1134 C C . ASN A 1 145 ? -9.854 5.995 20.269 1.00 85.38 145 ASN A C 1
ATOM 1136 O O . ASN A 1 145 ? -9.755 6.492 21.387 1.00 85.38 145 ASN A O 1
ATOM 1140 N N . SER A 1 146 ? -9.298 4.813 19.997 1.00 90.56 146 SER A N 1
ATOM 1141 C CA . SER A 1 146 ? -8.445 4.090 20.942 1.00 90.56 146 SER A CA 1
ATOM 1142 C C . SER A 1 146 ? -6.978 4.237 20.556 1.00 90.56 146 SER A C 1
ATOM 1144 O O . SER A 1 146 ? -6.589 3.867 19.444 1.00 90.56 146 SER A O 1
ATOM 1146 N N . TYR A 1 147 ? -6.154 4.726 21.487 1.00 91.62 147 TYR A N 1
ATOM 1147 C CA . TYR A 1 147 ? -4.714 4.875 21.277 1.00 91.62 147 TYR A CA 1
ATOM 1148 C C . TYR A 1 147 ? -4.046 3.557 20.875 1.00 91.62 147 TYR A C 1
ATOM 1150 O O . TYR A 1 147 ? -3.305 3.506 19.896 1.00 91.62 147 TYR A O 1
ATOM 1158 N N . THR A 1 148 ? -4.343 2.466 21.587 1.00 91.81 148 THR A N 1
ATOM 1159 C CA . THR A 1 148 ? -3.711 1.159 21.346 1.00 91.81 148 THR A CA 1
ATOM 1160 C C . THR A 1 148 ? -4.017 0.631 19.948 1.00 91.81 148 THR A C 1
ATOM 1162 O O . THR A 1 148 ? -3.120 0.136 19.265 1.00 91.81 148 THR A O 1
ATOM 1165 N N . LYS A 1 149 ? -5.261 0.799 19.482 1.00 92.38 149 LYS A N 1
ATOM 1166 C CA . LYS A 1 149 ? -5.664 0.422 18.122 1.00 92.38 149 LYS A CA 1
ATOM 1167 C C . LYS A 1 149 ? -5.023 1.323 17.073 1.00 92.38 149 LYS A C 1
ATOM 1169 O O . LYS A 1 149 ? -4.529 0.810 16.072 1.00 92.38 149 LYS A O 1
ATOM 1174 N N . LEU A 1 150 ? -4.994 2.637 17.299 1.00 93.94 150 LEU A N 1
ATOM 1175 C CA . LEU A 1 150 ? -4.376 3.586 16.370 1.00 93.94 150 LEU A CA 1
ATOM 1176 C C . LEU A 1 150 ? -2.876 3.312 16.215 1.00 93.94 150 LEU A C 1
ATOM 1178 O O . LEU A 1 150 ? -2.380 3.226 15.091 1.00 93.94 150 LEU A O 1
ATOM 1182 N N . LYS A 1 151 ? -2.176 3.096 17.335 1.00 94.44 151 LYS A N 1
ATOM 1183 C CA . LYS A 1 151 ? -0.770 2.688 17.361 1.00 94.44 151 LYS A CA 1
ATOM 1184 C C . LYS A 1 151 ? -0.567 1.389 16.589 1.00 94.44 151 LYS A C 1
ATOM 1186 O O . LYS A 1 151 ? 0.302 1.329 15.729 1.00 94.44 151 LYS A O 1
ATOM 1191 N N . TRP A 1 152 ? -1.394 0.374 16.840 1.00 95.12 152 TRP A N 1
ATOM 1192 C CA . TRP A 1 152 ? -1.298 -0.903 16.135 1.00 95.12 152 TRP A CA 1
ATOM 1193 C C . TRP A 1 152 ? -1.480 -0.755 14.616 1.00 95.12 152 TRP A C 1
ATOM 1195 O O . TRP A 1 152 ? -0.701 -1.327 13.854 1.00 95.12 152 TRP A O 1
ATOM 1205 N N . PHE A 1 153 ? -2.459 0.033 14.159 1.00 95.00 153 PHE A N 1
ATOM 1206 C CA . PHE A 1 153 ? -2.647 0.299 12.729 1.00 95.00 153 PHE A CA 1
ATOM 1207 C C . PHE A 1 153 ? -1.444 1.026 12.123 1.00 95.00 153 PHE A C 1
ATOM 1209 O O . PHE A 1 153 ? -0.945 0.602 11.082 1.00 95.00 153 PHE A O 1
ATOM 1216 N N . SER A 1 154 ? -0.958 2.075 12.792 1.00 94.44 154 SER A N 1
ATOM 1217 C CA . SER A 1 154 ? 0.244 2.808 12.386 1.00 94.44 154 SER A CA 1
ATOM 1218 C C . SER A 1 154 ? 1.441 1.864 12.249 1.00 94.44 154 SER A C 1
ATOM 1220 O O . SER A 1 154 ? 2.039 1.766 11.177 1.00 94.44 154 SER A O 1
ATOM 1222 N N . ASP A 1 155 ? 1.741 1.097 13.299 1.00 95.81 155 ASP A N 1
ATOM 1223 C CA . ASP A 1 155 ? 2.849 0.140 13.322 1.00 95.81 155 ASP A CA 1
ATOM 1224 C C . ASP A 1 155 ? 2.702 -0.909 12.209 1.00 95.81 155 ASP A C 1
ATOM 1226 O O . ASP A 1 155 ? 3.680 -1.263 11.554 1.00 95.81 155 ASP A O 1
ATOM 1230 N N . THR A 1 156 ? 1.479 -1.374 11.937 1.00 96.38 156 THR A N 1
ATOM 1231 C CA . THR A 1 156 ? 1.198 -2.352 10.875 1.00 96.38 156 THR A CA 1
ATOM 1232 C C . THR A 1 156 ? 1.460 -1.776 9.482 1.00 96.38 156 THR A C 1
ATOM 1234 O O . THR A 1 156 ? 2.057 -2.464 8.653 1.00 96.38 156 THR A O 1
ATOM 1237 N N . ILE A 1 157 ? 1.082 -0.518 9.229 1.00 95.88 157 ILE A N 1
ATOM 1238 C CA . ILE A 1 157 ? 1.361 0.175 7.962 1.00 95.88 157 ILE A CA 1
ATOM 1239 C C . ILE A 1 157 ? 2.870 0.321 7.753 1.00 95.88 157 ILE A C 1
ATOM 1241 O O . ILE A 1 157 ? 3.387 -0.065 6.702 1.00 95.88 157 ILE A O 1
ATOM 1245 N N . PHE A 1 158 ? 3.596 0.822 8.756 1.00 95.75 158 PHE A N 1
ATOM 1246 C CA . PHE A 1 158 ? 5.049 0.987 8.654 1.00 95.75 158 PHE A CA 1
ATOM 1247 C C . PHE A 1 158 ? 5.780 -0.352 8.551 1.00 95.75 158 PHE A C 1
ATOM 1249 O O . PHE A 1 158 ? 6.745 -0.464 7.794 1.00 95.75 158 PHE A O 1
ATOM 1256 N N . LYS A 1 159 ? 5.302 -1.391 9.243 1.00 97.19 159 LYS A N 1
ATOM 1257 C CA . LYS A 1 159 ? 5.843 -2.748 9.127 1.00 97.19 159 LYS A CA 1
ATOM 1258 C C . LYS A 1 159 ? 5.646 -3.312 7.719 1.00 97.19 159 LYS A C 1
ATOM 1260 O O . LYS A 1 159 ? 6.593 -3.857 7.158 1.00 97.19 159 LYS A O 1
ATOM 1265 N N . ALA A 1 160 ? 4.452 -3.157 7.144 1.00 96.50 160 ALA A N 1
ATOM 1266 C CA . ALA A 1 160 ? 4.154 -3.591 5.781 1.00 96.50 160 ALA A CA 1
ATOM 1267 C C . ALA A 1 160 ? 5.050 -2.874 4.759 1.00 96.50 160 ALA A C 1
ATOM 1269 O O . ALA A 1 160 ? 5.718 -3.540 3.970 1.00 96.50 160 ALA A O 1
ATOM 1270 N N . LYS A 1 161 ? 5.149 -1.539 4.845 1.00 95.50 161 LYS A N 1
ATOM 1271 C CA . LYS A 1 161 ? 6.070 -0.735 4.025 1.00 95.50 161 LYS A CA 1
ATOM 1272 C C . LYS A 1 161 ? 7.511 -1.229 4.161 1.00 95.50 161 LYS A C 1
ATOM 1274 O O . LYS A 1 161 ? 8.150 -1.530 3.162 1.00 95.50 161 LYS A O 1
ATOM 1279 N N . SER A 1 162 ? 8.003 -1.371 5.395 1.00 96.31 162 SER A N 1
ATOM 1280 C CA . SER A 1 162 ? 9.379 -1.801 5.665 1.00 96.31 162 SER A CA 1
ATOM 1281 C C . SER A 1 162 ? 9.689 -3.170 5.058 1.00 96.31 162 SER A C 1
ATOM 1283 O O . SER A 1 162 ? 10.783 -3.356 4.532 1.00 96.31 162 SER A O 1
ATOM 1285 N N . GLN A 1 163 ? 8.744 -4.118 5.080 1.00 96.25 163 GLN A N 1
ATOM 1286 C CA . GLN A 1 163 ? 8.949 -5.418 4.441 1.00 96.25 163 GLN A CA 1
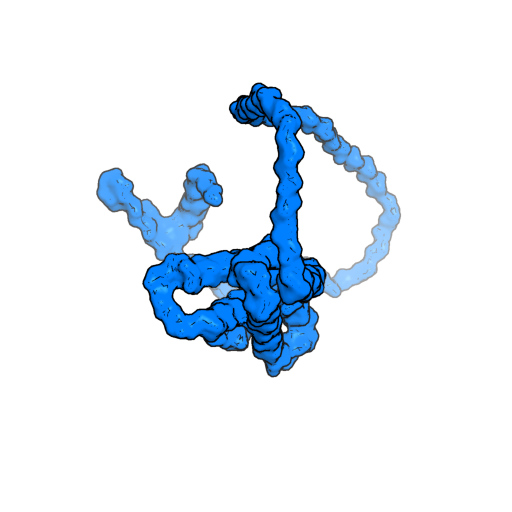ATOM 1287 C C . GLN A 1 163 ? 9.083 -5.293 2.918 1.00 96.25 163 GLN A C 1
ATOM 1289 O O . GLN A 1 163 ? 9.974 -5.917 2.346 1.00 96.25 163 GLN A O 1
ATOM 1294 N N . VAL A 1 164 ? 8.234 -4.486 2.274 1.00 96.12 164 VAL A N 1
ATOM 1295 C CA . VAL A 1 164 ? 8.309 -4.231 0.826 1.00 96.12 164 VAL A CA 1
ATOM 1296 C C . VAL A 1 164 ? 9.633 -3.562 0.466 1.00 96.12 164 VAL A C 1
ATOM 1298 O O . VAL A 1 164 ? 10.339 -4.056 -0.407 1.00 96.12 164 VAL A O 1
ATOM 1301 N N . THR A 1 165 ? 10.023 -2.511 1.192 1.00 95.75 165 THR A N 1
ATOM 1302 C CA . THR A 1 165 ? 11.298 -1.812 0.985 1.00 95.75 165 THR A CA 1
ATOM 1303 C C . THR A 1 165 ? 12.486 -2.755 1.137 1.00 95.75 165 THR A C 1
ATOM 1305 O O . THR A 1 165 ? 13.344 -2.800 0.266 1.00 95.75 165 THR A O 1
ATOM 1308 N N . LYS A 1 166 ? 12.532 -3.556 2.209 1.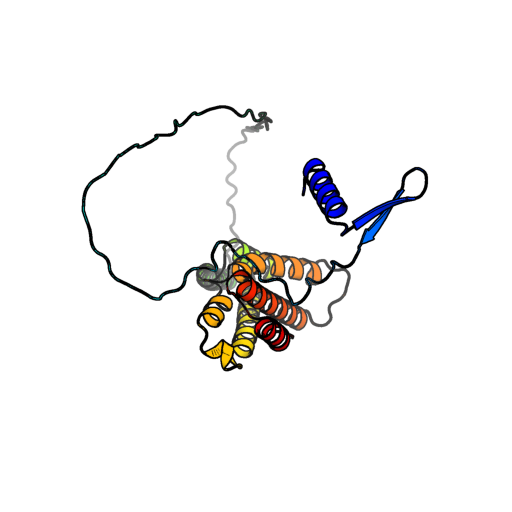00 95.69 166 LYS A N 1
ATOM 1309 C CA . LYS A 1 166 ? 13.618 -4.524 2.422 1.00 95.69 166 LYS A CA 1
ATOM 1310 C C . LYS A 1 166 ? 13.698 -5.552 1.301 1.00 95.69 166 LYS A C 1
ATOM 1312 O O . LYS A 1 166 ? 14.798 -5.931 0.925 1.00 95.69 166 LYS A O 1
ATOM 1317 N N . LYS A 1 167 ? 12.553 -6.006 0.784 1.00 94.88 167 LYS A N 1
ATOM 1318 C CA . LYS A 1 167 ? 12.518 -6.976 -0.311 1.00 94.88 167 LYS A CA 1
ATOM 1319 C C . LYS A 1 167 ? 13.010 -6.352 -1.616 1.00 94.88 167 LYS A C 1
ATOM 1321 O O . LYS A 1 167 ? 13.874 -6.940 -2.251 1.00 94.88 167 LYS A O 1
ATOM 1326 N N . LEU A 1 168 ? 12.555 -5.145 -1.959 1.00 94.62 168 LEU A N 1
ATOM 1327 C CA . LEU A 1 168 ? 13.042 -4.418 -3.136 1.00 94.62 168 LEU A CA 1
ATOM 1328 C C . LEU A 1 168 ? 14.558 -4.184 -3.061 1.00 94.62 168 LEU A C 1
ATOM 1330 O O . LEU A 1 168 ? 15.295 -4.566 -3.959 1.00 94.62 168 LEU A O 1
ATOM 1334 N N . LEU A 1 169 ? 15.033 -3.640 -1.939 1.00 93.50 169 LEU A N 1
ATOM 1335 C CA . LEU A 1 169 ? 16.443 -3.299 -1.740 1.00 93.50 169 LEU A CA 1
ATOM 1336 C C . LEU A 1 169 ? 17.340 -4.511 -1.435 1.00 93.50 169 LEU A C 1
ATOM 1338 O O . LEU A 1 169 ? 18.543 -4.345 -1.267 1.00 93.50 169 LEU A O 1
ATOM 1342 N N . SER A 1 170 ? 16.787 -5.726 -1.344 1.00 92.38 170 SER A N 1
ATOM 1343 C CA . SER A 1 170 ? 17.600 -6.947 -1.218 1.00 92.38 170 SER A CA 1
ATOM 1344 C C . SER A 1 170 ? 18.322 -7.303 -2.515 1.00 92.38 170 SER A C 1
ATOM 1346 O O . SER A 1 170 ? 19.306 -8.037 -2.498 1.00 92.38 170 SER A O 1
ATOM 1348 N N . ASN A 1 171 ? 17.840 -6.767 -3.633 1.00 91.31 171 ASN A N 1
ATOM 1349 C CA . ASN A 1 171 ? 18.413 -6.968 -4.943 1.00 91.31 171 ASN A CA 1
ATOM 1350 C C . ASN A 1 171 ? 19.398 -5.835 -5.264 1.00 91.31 171 ASN A C 1
ATOM 1352 O O . ASN A 1 171 ? 19.062 -4.657 -5.127 1.00 91.31 171 ASN A O 1
ATOM 1356 N N . THR A 1 172 ? 20.607 -6.188 -5.703 1.00 88.69 172 THR A N 1
ATOM 1357 C CA . THR A 1 172 ? 21.697 -5.243 -5.992 1.00 88.69 172 THR A CA 1
ATOM 1358 C C . THR A 1 172 ? 21.324 -4.212 -7.055 1.00 88.69 172 THR A C 1
ATOM 1360 O O . THR A 1 172 ? 21.749 -3.062 -6.948 1.00 88.69 172 THR A O 1
ATOM 1363 N N . ARG A 1 173 ? 20.485 -4.591 -8.026 1.00 87.56 173 ARG A N 1
ATOM 1364 C CA . ARG A 1 173 ? 19.989 -3.710 -9.092 1.00 87.56 173 ARG A CA 1
ATOM 1365 C C . ARG A 1 173 ? 19.171 -2.546 -8.542 1.00 87.56 173 ARG A C 1
ATOM 1367 O O . ARG A 1 173 ? 19.342 -1.402 -8.951 1.00 87.56 173 ARG A O 1
ATOM 1374 N N . TRP A 1 174 ? 18.310 -2.837 -7.573 1.00 90.81 174 TRP A N 1
ATOM 1375 C CA . TRP A 1 174 ? 17.405 -1.860 -6.972 1.00 90.81 174 TRP A CA 1
ATOM 1376 C C . TRP A 1 174 ? 18.032 -1.147 -5.767 1.00 90.81 174 TRP A C 1
ATOM 1378 O O . TRP A 1 174 ? 17.696 0.001 -5.487 1.00 90.81 174 TRP A O 1
ATOM 1388 N N . LEU A 1 175 ? 18.987 -1.779 -5.076 1.00 90.12 175 LEU A N 1
ATOM 1389 C CA . LEU A 1 175 ? 19.639 -1.230 -3.884 1.00 90.12 175 LEU A CA 1
ATOM 1390 C C . LEU A 1 175 ? 20.269 0.151 -4.128 1.00 90.12 175 LEU A C 1
ATOM 1392 O O . LEU A 1 175 ? 20.085 1.062 -3.316 1.00 90.12 175 LEU A O 1
ATOM 1396 N N . TYR A 1 176 ? 20.987 0.302 -5.242 1.00 87.69 176 TYR A N 1
ATOM 1397 C CA . TYR A 1 176 ? 21.702 1.534 -5.595 1.00 87.69 176 TYR A CA 1
ATOM 1398 C C . TYR A 1 176 ? 20.923 2.444 -6.547 1.00 87.69 176 TYR A C 1
ATOM 1400 O O . TYR A 1 176 ? 21.390 3.534 -6.871 1.00 87.69 176 TYR A O 1
ATOM 1408 N N . ASN A 1 177 ? 19.732 2.027 -6.980 1.00 89.12 177 ASN A N 1
ATOM 1409 C CA . ASN A 1 177 ? 18.926 2.810 -7.900 1.00 89.12 177 ASN A CA 1
ATOM 1410 C C . ASN A 1 177 ? 18.126 3.880 -7.125 1.00 89.12 177 ASN A C 1
ATOM 1412 O O . ASN A 1 177 ? 17.295 3.515 -6.280 1.00 89.12 177 ASN A O 1
ATOM 1416 N N . PRO A 1 178 ? 18.314 5.188 -7.405 1.00 89.38 178 PRO A N 1
ATOM 1417 C CA . PRO A 1 178 ? 17.550 6.253 -6.752 1.00 89.38 178 PRO A CA 1
ATOM 1418 C C . PRO A 1 178 ? 16.033 6.085 -6.934 1.00 89.38 178 PRO A C 1
ATOM 1420 O O . PRO A 1 178 ? 15.283 6.338 -5.988 1.00 89.38 178 PRO A O 1
ATOM 1423 N N . ALA A 1 179 ? 15.590 5.528 -8.067 1.00 90.56 179 ALA A N 1
ATOM 1424 C CA . ALA A 1 179 ? 14.185 5.226 -8.336 1.00 90.56 179 ALA A CA 1
ATOM 1425 C C . ALA A 1 179 ? 13.560 4.318 -7.269 1.00 90.56 179 ALA A C 1
ATOM 1427 O O . ALA A 1 179 ? 12.418 4.512 -6.864 1.00 90.56 179 ALA A O 1
ATOM 1428 N N . SER A 1 180 ? 14.320 3.358 -6.736 1.00 90.19 180 SER A N 1
ATOM 1429 C CA . SER A 1 180 ? 13.829 2.437 -5.696 1.00 90.19 180 SER A CA 1
ATOM 1430 C C . SER A 1 180 ? 13.614 3.136 -4.361 1.00 90.19 180 SER A C 1
ATOM 1432 O O . SER A 1 180 ? 12.687 2.823 -3.604 1.00 90.19 180 SER A O 1
ATOM 1434 N N . GLN A 1 181 ? 14.486 4.096 -4.055 1.00 89.88 181 GLN A N 1
ATOM 1435 C CA . GLN A 1 181 ? 14.388 4.894 -2.840 1.00 89.88 181 GLN A CA 1
ATOM 1436 C C . GLN A 1 181 ? 13.190 5.842 -2.923 1.00 89.88 181 GLN A C 1
ATOM 1438 O O . GLN A 1 181 ? 12.464 5.991 -1.941 1.00 89.88 181 GLN A O 1
ATOM 1443 N N . GLU A 1 182 ? 12.941 6.429 -4.093 1.00 91.88 182 GLU A N 1
ATOM 1444 C CA . GLU A 1 182 ? 11.778 7.283 -4.347 1.00 91.88 182 GLU A CA 1
ATOM 1445 C C . GLU A 1 182 ? 10.474 6.477 -4.369 1.00 91.88 182 GLU A C 1
ATOM 1447 O O . GLU A 1 182 ? 9.504 6.849 -3.705 1.00 91.88 182 GLU A O 1
ATOM 1452 N N . ALA A 1 183 ? 10.458 5.312 -5.013 1.00 93.56 183 ALA A N 1
ATOM 1453 C CA . ALA A 1 183 ? 9.270 4.470 -5.106 1.00 93.56 183 ALA A CA 1
ATOM 1454 C C . ALA A 1 183 ? 8.769 3.979 -3.744 1.00 93.56 183 ALA A C 1
ATOM 1456 O O . ALA A 1 183 ? 7.572 3.760 -3.563 1.00 93.56 183 ALA A O 1
ATOM 1457 N N . THR A 1 184 ? 9.662 3.809 -2.767 1.00 93.06 184 THR A N 1
ATOM 1458 C CA . THR A 1 184 ? 9.311 3.270 -1.445 1.00 93.06 184 THR A CA 1
ATOM 1459 C C . THR A 1 184 ? 8.951 4.329 -0.405 1.00 93.06 184 THR A C 1
ATOM 1461 O O . THR A 1 184 ? 8.495 3.972 0.684 1.00 93.06 184 THR A O 1
ATOM 1464 N N . ARG A 1 185 ? 9.128 5.622 -0.689 1.00 91.62 185 ARG A N 1
ATOM 1465 C CA . ARG A 1 185 ? 8.829 6.733 0.234 1.00 91.62 185 ARG A CA 1
ATOM 1466 C C . ARG A 1 185 ? 7.385 7.221 0.069 1.00 91.62 185 ARG A C 1
ATOM 1468 O O . ARG A 1 185 ? 6.847 7.223 -1.031 1.00 91.62 185 ARG A O 1
ATOM 1475 N N . PHE A 1 186 ? 6.747 7.635 1.169 1.00 90.44 186 PHE A N 1
ATOM 1476 C CA . PHE A 1 186 ? 5.366 8.158 1.111 1.00 90.44 186 PHE A CA 1
ATOM 1477 C C . PHE A 1 186 ? 5.323 9.578 0.535 1.00 90.44 186 PHE A C 1
ATOM 1479 O O . PHE A 1 186 ? 4.291 10.028 0.046 1.00 90.44 186 PHE A O 1
ATOM 1486 N N . GLU A 1 187 ? 6.447 10.277 0.628 1.00 88.06 187 GLU A N 1
ATOM 1487 C CA . GLU A 1 187 ? 6.642 11.662 0.240 1.00 88.06 187 GLU A CA 1
ATOM 1488 C C . GLU A 1 187 ? 6.727 11.815 -1.284 1.00 88.06 187 GLU A C 1
ATOM 1490 O O . GLU A 1 187 ? 6.206 12.789 -1.820 1.00 88.06 187 GLU A O 1
ATOM 1495 N N . SER A 1 188 ? 7.336 10.843 -1.969 1.00 90.00 188 SER A N 1
ATOM 1496 C CA . SER A 1 188 ? 7.552 10.836 -3.423 1.00 90.00 188 SER A CA 1
ATOM 1497 C C . SER A 1 188 ? 6.560 9.961 -4.189 1.00 90.00 188 SER A C 1
ATOM 1499 O O . SER A 1 188 ? 6.181 10.312 -5.303 1.00 90.00 188 SER A O 1
ATOM 1501 N N . ASN A 1 189 ? 6.101 8.842 -3.616 1.00 92.12 189 ASN A N 1
ATOM 1502 C CA . ASN A 1 189 ? 5.167 7.950 -4.298 1.00 92.12 189 ASN A CA 1
ATOM 1503 C C . ASN A 1 189 ? 3.703 8.327 -4.009 1.00 92.12 189 ASN A C 1
ATOM 1505 O O . ASN A 1 189 ? 3.111 7.960 -2.984 1.00 92.12 189 ASN A O 1
ATOM 1509 N N . ASP A 1 190 ? 3.093 9.012 -4.976 1.00 86.81 190 ASP A N 1
ATOM 1510 C CA . ASP A 1 190 ? 1.695 9.439 -4.925 1.00 86.81 190 ASP A CA 1
ATOM 1511 C C . ASP A 1 190 ? 0.701 8.263 -4.846 1.00 86.81 190 ASP A C 1
ATOM 1513 O O . ASP A 1 190 ? -0.356 8.397 -4.218 1.00 86.81 190 ASP A O 1
ATOM 1517 N N . LEU A 1 191 ? 1.038 7.092 -5.404 1.00 89.94 191 LEU A N 1
ATOM 1518 C CA . LEU A 1 191 ? 0.209 5.884 -5.310 1.00 89.94 191 LEU A CA 1
ATOM 1519 C C . LEU A 1 191 ? 0.173 5.345 -3.878 1.00 89.94 191 LEU A C 1
ATOM 1521 O O . LEU A 1 191 ? -0.891 4.942 -3.407 1.00 89.94 191 LEU A O 1
ATOM 1525 N N . LEU A 1 192 ? 1.292 5.396 -3.145 1.00 90.19 192 LEU A N 1
ATOM 1526 C CA . LEU A 1 192 ? 1.309 5.041 -1.721 1.00 90.19 192 LEU A CA 1
ATOM 1527 C C . LEU A 1 192 ? 0.504 6.053 -0.903 1.00 90.19 192 LEU A C 1
ATOM 1529 O O . LEU A 1 192 ? -0.326 5.666 -0.080 1.00 90.19 192 LEU A O 1
ATOM 1533 N N . LYS A 1 193 ? 0.714 7.349 -1.150 1.00 84.50 193 LYS A N 1
ATOM 1534 C CA . LYS A 1 193 ? 0.078 8.431 -0.387 1.00 84.50 193 LYS A CA 1
ATOM 1535 C C . LYS A 1 193 ? -1.440 8.480 -0.569 1.00 84.50 193 LYS A C 1
ATOM 1537 O O . LYS A 1 193 ? -2.169 8.620 0.414 1.00 84.50 193 LYS A O 1
ATOM 1542 N N . ARG A 1 194 ? -1.927 8.379 -1.811 1.00 81.88 194 ARG A N 1
ATOM 1543 C CA . ARG A 1 194 ? -3.363 8.461 -2.143 1.00 81.88 194 ARG A CA 1
ATOM 1544 C C . ARG A 1 194 ? -4.049 7.099 -2.071 1.00 81.88 194 ARG A C 1
ATOM 1546 O O . ARG A 1 194 ? -5.179 7.000 -1.600 1.00 81.88 194 ARG A O 1
ATOM 1553 N N . GLY A 1 195 ? -3.365 6.036 -2.489 1.00 87.69 195 GLY A N 1
ATOM 1554 C CA . GLY A 1 195 ? -3.923 4.684 -2.498 1.00 87.69 195 GLY A CA 1
ATOM 1555 C C . GLY A 1 195 ? -4.155 4.113 -1.098 1.00 87.69 195 GLY A C 1
ATOM 1556 O O . GLY A 1 195 ? -5.076 3.317 -0.917 1.00 87.69 195 GLY A O 1
ATOM 1557 N N . LEU A 1 196 ? -3.393 4.556 -0.089 1.00 91.88 196 LEU A N 1
ATOM 1558 C CA . LEU A 1 196 ? -3.532 4.064 1.283 1.00 91.88 196 LEU A CA 1
ATOM 1559 C C . LEU A 1 196 ? -4.923 4.336 1.869 1.00 91.88 196 LEU A C 1
ATOM 1561 O O . LEU A 1 196 ? -5.457 3.496 2.589 1.00 91.88 196 LEU A O 1
ATOM 1565 N N . GLU A 1 197 ? -5.548 5.466 1.535 1.00 90.50 197 GLU A N 1
ATOM 1566 C CA . GLU A 1 197 ? -6.922 5.754 1.960 1.00 90.50 197 GLU A CA 1
ATOM 1567 C C . GLU A 1 197 ? -7.899 4.707 1.413 1.00 90.50 197 GLU A C 1
ATOM 1569 O O . GLU A 1 197 ? -8.701 4.140 2.161 1.00 90.50 197 GLU A O 1
ATOM 1574 N N . SER A 1 198 ? -7.781 4.407 0.118 1.00 90.31 198 SER A N 1
ATOM 1575 C CA . SER A 1 198 ? -8.614 3.413 -0.564 1.00 90.31 198 SER A CA 1
ATOM 1576 C C . SER A 1 198 ? -8.387 2.011 0.005 1.00 90.31 198 SER A C 1
ATOM 1578 O O . SER A 1 198 ? -9.347 1.285 0.265 1.00 90.31 198 SER A O 1
ATOM 1580 N N . ALA A 1 199 ? -7.133 1.652 0.290 1.00 92.06 199 ALA A N 1
ATOM 1581 C CA . ALA A 1 199 ? -6.794 0.381 0.920 1.00 92.06 199 ALA A CA 1
ATOM 1582 C C . ALA A 1 199 ? -7.408 0.258 2.325 1.00 92.06 199 ALA A C 1
ATOM 1584 O O . ALA A 1 199 ? -8.004 -0.766 2.659 1.00 92.06 199 ALA A O 1
ATOM 1585 N N . LEU A 1 200 ? -7.333 1.313 3.145 1.00 92.12 200 LEU A N 1
ATOM 1586 C CA . LEU A 1 200 ? -7.956 1.340 4.472 1.00 92.12 200 LEU A CA 1
ATOM 1587 C C . LEU A 1 200 ? -9.487 1.274 4.402 1.00 92.12 200 LEU A C 1
ATOM 1589 O O . LEU A 1 200 ? -10.114 0.669 5.274 1.00 92.12 200 LEU A O 1
ATOM 1593 N N . LEU A 1 201 ? -10.103 1.876 3.382 1.00 91.00 201 LEU A N 1
ATOM 1594 C CA . LEU A 1 201 ? -11.542 1.782 3.140 1.00 91.00 201 LEU A CA 1
ATOM 1595 C C . LEU A 1 201 ? -11.962 0.345 2.801 1.00 91.00 201 LEU A C 1
ATOM 1597 O O . LEU A 1 201 ? -12.893 -0.164 3.423 1.00 91.00 201 LEU A O 1
ATOM 1601 N N . GLN A 1 202 ? -11.242 -0.318 1.896 1.00 90.06 202 GLN A N 1
ATOM 1602 C CA . GLN A 1 202 ? -11.495 -1.712 1.517 1.00 90.06 202 GLN A CA 1
ATOM 1603 C C . GLN A 1 202 ? -11.279 -2.668 2.693 1.00 90.06 202 GLN A C 1
ATOM 1605 O O . GLN A 1 202 ? -12.103 -3.545 2.940 1.00 90.06 202 GLN A O 1
ATOM 1610 N N . ILE A 1 203 ? -10.232 -2.452 3.494 1.00 90.56 203 ILE A N 1
ATOM 1611 C CA . ILE A 1 203 ? -10.032 -3.180 4.753 1.00 90.56 203 ILE A CA 1
ATOM 1612 C C . ILE A 1 203 ? -11.229 -2.977 5.685 1.00 90.56 203 ILE A C 1
ATOM 1614 O O . ILE A 1 203 ? -11.714 -3.941 6.275 1.00 90.56 203 ILE A O 1
ATOM 1618 N N . ALA A 1 204 ? -11.715 -1.739 5.825 1.00 88.25 204 ALA A N 1
ATOM 1619 C CA . ALA A 1 204 ? -12.862 -1.448 6.678 1.00 88.25 204 ALA A CA 1
ATOM 1620 C C . ALA A 1 204 ? -14.106 -2.226 6.226 1.00 88.25 204 ALA A C 1
ATOM 1622 O O . ALA A 1 204 ? -14.838 -2.783 7.044 1.00 88.25 204 ALA A O 1
ATOM 1623 N N . GLU A 1 205 ? -14.331 -2.259 4.916 1.00 88.38 205 GLU A N 1
ATOM 1624 C CA . GLU A 1 205 ? -15.435 -2.971 4.294 1.00 88.38 205 GLU A CA 1
ATOM 1625 C C . GLU A 1 205 ? -15.321 -4.480 4.515 1.00 88.38 205 GLU A C 1
ATOM 1627 O O . GLU A 1 205 ? -16.224 -5.075 5.093 1.00 88.38 205 GLU A O 1
ATOM 1632 N N . ILE A 1 206 ? -14.186 -5.087 4.176 1.00 86.88 206 ILE A N 1
ATOM 1633 C CA . ILE A 1 206 ? -13.987 -6.538 4.265 1.00 86.88 206 ILE A CA 1
ATOM 1634 C C . ILE A 1 206 ? -13.998 -7.025 5.725 1.00 86.88 206 ILE A C 1
ATOM 1636 O O . ILE A 1 206 ? -14.647 -8.017 6.043 1.00 86.88 206 ILE A O 1
ATOM 1640 N N . VAL A 1 207 ? -13.332 -6.315 6.643 1.00 86.31 207 VAL A N 1
ATOM 1641 C CA . VAL A 1 207 ? -13.134 -6.772 8.034 1.00 86.31 207 VAL A CA 1
ATOM 1642 C C . VAL A 1 207 ? -14.323 -6.482 8.955 1.00 86.31 207 VAL A C 1
ATOM 1644 O O . VAL A 1 207 ? -14.538 -7.224 9.926 1.00 86.31 207 VAL A O 1
ATOM 1647 N N . TYR A 1 208 ? -15.057 -5.392 8.707 1.00 83.88 208 TYR A N 1
ATOM 1648 C CA . TYR A 1 208 ? -16.117 -4.921 9.609 1.00 83.88 208 TYR A CA 1
ATOM 1649 C C . TYR A 1 208 ? -17.517 -4.905 8.990 1.00 83.88 208 TYR A C 1
ATOM 1651 O O . TYR A 1 208 ? -18.481 -4.956 9.748 1.00 83.88 208 TYR A O 1
ATOM 1659 N N . LYS A 1 209 ? -17.654 -4.852 7.657 1.00 82.75 209 LYS A N 1
ATOM 1660 C CA . LYS A 1 209 ? -18.958 -4.944 6.969 1.00 82.75 209 LYS A CA 1
ATOM 1661 C C . LYS A 1 209 ? -19.166 -6.266 6.226 1.00 82.75 209 LYS A C 1
ATOM 1663 O O . LYS A 1 209 ? -20.308 -6.616 5.939 1.00 82.75 209 LYS A O 1
ATOM 1668 N N . GLY A 1 210 ? -18.088 -6.974 5.897 1.00 77.06 210 GLY A N 1
ATOM 1669 C CA . GLY A 1 210 ? -18.118 -8.222 5.146 1.00 77.06 210 GLY A CA 1
ATOM 1670 C C . GLY A 1 210 ? -18.945 -9.301 5.841 1.00 77.06 210 GLY A C 1
ATOM 1671 O O . GLY A 1 210 ? -18.953 -9.415 7.066 1.00 77.06 210 GLY A O 1
ATOM 1672 N N . LYS A 1 211 ? -19.642 -10.112 5.037 1.00 67.31 211 LYS A N 1
ATOM 1673 C CA . LYS A 1 211 ? -20.421 -11.261 5.530 1.00 67.31 211 LYS A CA 1
ATOM 1674 C C . LYS A 1 211 ? -19.522 -12.421 5.975 1.00 67.31 211 LYS A C 1
ATOM 1676 O O . LYS A 1 211 ? -19.938 -13.250 6.780 1.00 67.31 211 LYS A O 1
ATOM 1681 N N . GLU A 1 212 ? -18.299 -12.481 5.456 1.00 77.81 212 GLU A N 1
ATOM 1682 C CA . GLU A 1 212 ? -17.342 -13.543 5.746 1.00 77.81 212 GLU A CA 1
ATOM 1683 C C . GLU A 1 212 ? -16.632 -13.320 7.086 1.00 77.81 212 GLU A C 1
ATOM 1685 O O . GLU A 1 212 ? -16.112 -12.242 7.385 1.00 77.81 212 GLU A O 1
ATOM 1690 N N . LYS A 1 213 ? -16.572 -14.372 7.911 1.00 78.19 213 LYS A N 1
ATOM 1691 C CA . LYS A 1 213 ? -15.826 -14.339 9.171 1.00 78.19 213 LYS A CA 1
ATOM 1692 C C . LYS A 1 213 ? -14.340 -14.556 8.905 1.00 78.19 213 LYS A C 1
ATOM 1694 O O . LYS A 1 213 ? -13.871 -15.684 8.786 1.00 78.19 213 LYS A O 1
ATOM 1699 N N . ILE A 1 214 ? -13.581 -13.467 8.896 1.00 83.75 214 ILE A N 1
ATOM 1700 C CA . ILE A 1 214 ? -12.117 -13.521 8.856 1.00 83.75 214 ILE A CA 1
ATOM 1701 C C . ILE A 1 214 ? -11.602 -14.020 10.209 1.00 83.75 214 ILE A C 1
ATOM 1703 O O . ILE A 1 214 ? -11.732 -13.322 11.217 1.00 83.75 214 ILE A O 1
ATOM 1707 N N . GLN A 1 215 ? -10.988 -15.207 10.225 1.00 81.75 215 GLN A N 1
ATOM 1708 C CA . GLN A 1 215 ? -10.455 -15.820 11.450 1.00 81.75 215 GLN A CA 1
ATOM 1709 C C . GLN A 1 215 ? -9.360 -14.964 12.102 1.00 81.75 215 GLN A C 1
ATOM 1711 O O . GLN A 1 215 ? -9.385 -14.735 13.308 1.00 81.75 215 GLN A O 1
ATOM 1716 N N . ASN A 1 216 ? -8.414 -14.447 11.307 1.00 90.69 216 ASN A N 1
ATOM 1717 C CA . ASN A 1 216 ? -7.319 -13.611 11.800 1.00 90.69 216 ASN A CA 1
ATOM 1718 C C . ASN A 1 216 ? -7.310 -12.241 11.112 1.00 90.69 216 ASN A C 1
ATOM 1720 O O . ASN A 1 216 ? -6.642 -12.030 10.097 1.00 90.69 216 ASN A O 1
ATOM 1724 N N . LYS A 1 217 ? -8.048 -11.294 11.702 1.00 90.12 217 LYS A N 1
ATOM 1725 C CA . LYS A 1 217 ? -8.164 -9.914 11.206 1.00 90.12 217 LYS A CA 1
ATOM 1726 C C . LYS A 1 217 ? -6.810 -9.206 11.140 1.00 90.12 217 LYS A C 1
ATOM 1728 O O . LYS A 1 217 ? -6.523 -8.537 10.156 1.00 90.12 217 LYS A O 1
ATOM 1733 N N . ALA A 1 218 ? -5.961 -9.388 12.151 1.00 90.88 218 ALA A N 1
ATOM 1734 C CA . ALA A 1 218 ? -4.650 -8.744 12.219 1.00 90.88 218 ALA A CA 1
ATOM 1735 C C . ALA A 1 218 ? -3.728 -9.195 11.074 1.00 90.88 218 ALA A C 1
ATOM 1737 O O . ALA A 1 218 ? -3.142 -8.364 10.380 1.00 90.88 218 ALA A O 1
ATOM 1738 N N . LYS A 1 219 ? -3.646 -10.511 10.840 1.00 92.25 219 LYS A N 1
ATOM 1739 C CA . LYS A 1 219 ? -2.865 -11.089 9.740 1.00 92.25 219 LYS A CA 1
ATOM 1740 C C . LYS A 1 219 ? -3.419 -10.662 8.383 1.00 92.25 219 LYS A C 1
ATOM 1742 O O . LYS A 1 219 ? -2.634 -10.294 7.516 1.00 92.25 219 LYS A O 1
ATOM 1747 N N . PHE A 1 220 ? -4.743 -10.668 8.218 1.00 92.75 220 PHE A N 1
ATOM 1748 C CA . PHE A 1 220 ? -5.388 -10.202 6.991 1.00 92.75 220 PHE A CA 1
ATOM 1749 C C . PHE A 1 220 ? -5.013 -8.750 6.674 1.00 92.75 220 PHE A C 1
ATOM 1751 O O . PHE A 1 220 ? -4.499 -8.481 5.594 1.00 92.75 220 PHE A O 1
ATOM 1758 N N . ILE A 1 221 ? -5.196 -7.834 7.632 1.00 93.00 221 ILE A N 1
ATOM 1759 C CA . ILE A 1 221 ? -4.885 -6.406 7.464 1.00 93.00 221 ILE A CA 1
ATOM 1760 C C . ILE A 1 221 ? -3.420 -6.214 7.067 1.00 93.00 221 ILE A C 1
ATOM 1762 O O . ILE A 1 221 ? -3.123 -5.469 6.137 1.00 93.00 221 ILE A O 1
ATOM 1766 N N . TYR A 1 222 ? -2.506 -6.912 7.744 1.00 95.56 222 TYR A N 1
ATOM 1767 C CA . TYR A 1 222 ? -1.082 -6.846 7.437 1.00 95.56 222 TYR A CA 1
ATOM 1768 C C . TYR A 1 222 ? -0.761 -7.301 6.008 1.00 95.56 222 TYR A C 1
ATOM 1770 O O . TYR A 1 222 ? -0.081 -6.584 5.276 1.00 95.56 222 TYR A O 1
ATOM 1778 N N . VAL A 1 223 ? -1.254 -8.478 5.606 1.00 94.25 223 VAL A N 1
ATOM 1779 C CA . VAL A 1 223 ? -1.009 -9.035 4.266 1.00 94.25 223 VAL A CA 1
ATOM 1780 C C . VAL A 1 223 ? -1.627 -8.141 3.193 1.00 94.25 223 VAL A C 1
ATOM 1782 O O . VAL A 1 223 ? -0.979 -7.868 2.187 1.00 94.25 223 VAL A O 1
ATOM 1785 N N . TYR A 1 224 ? -2.832 -7.623 3.438 1.00 94.56 224 TYR A N 1
ATOM 1786 C CA . TYR A 1 224 ? -3.510 -6.705 2.530 1.00 94.56 224 TYR A CA 1
ATOM 1787 C C . TYR A 1 224 ? -2.693 -5.435 2.300 1.00 94.56 224 TYR A C 1
ATOM 1789 O O . TYR A 1 224 ? -2.408 -5.076 1.160 1.00 94.56 224 TYR A O 1
ATOM 1797 N N . LEU A 1 225 ? -2.270 -4.777 3.385 1.00 95.25 225 LEU A N 1
ATOM 1798 C CA . LEU A 1 225 ? -1.449 -3.571 3.305 1.00 95.25 225 LEU A CA 1
ATOM 1799 C C . LEU A 1 225 ? -0.125 -3.856 2.602 1.00 95.25 225 LEU A C 1
ATOM 1801 O O . LEU A 1 225 ? 0.274 -3.087 1.739 1.00 95.25 225 LEU A O 1
ATOM 1805 N N . ARG A 1 226 ? 0.541 -4.969 2.916 1.00 95.56 226 ARG A N 1
ATOM 1806 C CA . ARG A 1 226 ? 1.797 -5.354 2.263 1.00 95.56 226 ARG A CA 1
ATOM 1807 C C . ARG A 1 226 ? 1.629 -5.518 0.754 1.00 95.56 226 ARG A C 1
ATOM 1809 O O . ARG A 1 226 ? 2.424 -4.961 0.005 1.00 95.56 226 ARG A O 1
ATOM 1816 N N . ASN A 1 227 ? 0.592 -6.228 0.318 1.00 94.19 227 ASN A N 1
ATOM 1817 C CA . ASN A 1 227 ? 0.335 -6.461 -1.102 1.00 94.19 227 ASN A CA 1
ATOM 1818 C C . ASN A 1 227 ? -0.060 -5.163 -1.822 1.00 94.19 227 ASN A C 1
ATOM 1820 O O . ASN A 1 227 ? 0.410 -4.910 -2.928 1.00 94.19 227 ASN A O 1
ATOM 1824 N N . PHE A 1 228 ? -0.848 -4.302 -1.169 1.00 95.56 228 PHE A N 1
ATOM 1825 C CA . PHE A 1 228 ? -1.130 -2.954 -1.662 1.00 95.56 228 PHE A CA 1
ATOM 1826 C C . PHE A 1 228 ? 0.162 -2.146 -1.869 1.00 95.56 228 PHE A C 1
ATOM 1828 O O . PHE A 1 228 ? 0.377 -1.616 -2.956 1.00 95.56 228 PHE A O 1
ATOM 1835 N N . MET A 1 229 ? 1.034 -2.085 -0.855 1.00 95.25 229 MET A N 1
ATOM 1836 C CA . MET A 1 229 ? 2.287 -1.324 -0.924 1.00 95.25 229 MET A CA 1
ATOM 1837 C C . MET A 1 229 ? 3.214 -1.880 -2.011 1.00 95.25 229 MET A C 1
ATOM 1839 O O . MET A 1 229 ? 3.799 -1.108 -2.759 1.00 95.25 229 MET A O 1
ATOM 1843 N N . ALA A 1 230 ? 3.316 -3.206 -2.138 1.00 94.75 230 ALA A N 1
ATOM 1844 C CA . ALA A 1 230 ? 4.104 -3.854 -3.183 1.00 94.75 230 ALA A CA 1
ATOM 1845 C C . ALA A 1 230 ? 3.613 -3.467 -4.585 1.00 94.75 230 ALA A C 1
ATOM 1847 O O . ALA A 1 230 ? 4.412 -3.068 -5.430 1.00 94.75 230 ALA A O 1
ATOM 1848 N N . ASN A 1 231 ? 2.297 -3.505 -4.812 1.00 94.38 231 ASN A N 1
ATOM 1849 C CA . ASN A 1 231 ? 1.725 -3.102 -6.092 1.00 94.38 231 ASN A CA 1
ATOM 1850 C C . ASN A 1 231 ? 1.912 -1.601 -6.359 1.00 94.38 231 ASN A C 1
ATOM 1852 O O . ASN A 1 231 ? 2.260 -1.223 -7.468 1.00 94.38 231 ASN A O 1
ATOM 1856 N N . ALA A 1 232 ? 1.735 -0.740 -5.357 1.00 94.19 232 ALA A N 1
ATOM 1857 C CA . ALA A 1 232 ? 1.934 0.701 -5.516 1.00 94.19 232 ALA A CA 1
ATOM 1858 C C . ALA A 1 232 ? 3.399 1.074 -5.810 1.00 94.19 232 ALA A C 1
ATOM 1860 O O . ALA A 1 232 ? 3.650 1.970 -6.610 1.00 94.19 232 ALA A O 1
ATOM 1861 N N . VAL A 1 233 ? 4.368 0.381 -5.202 1.00 94.12 233 VAL A N 1
ATOM 1862 C CA . VAL A 1 233 ? 5.799 0.540 -5.516 1.00 94.12 233 VAL A CA 1
ATOM 1863 C C . VAL A 1 233 ? 6.088 0.083 -6.944 1.00 94.12 233 VAL A C 1
ATOM 1865 O O . VAL A 1 233 ? 6.734 0.807 -7.693 1.00 94.12 233 VAL A O 1
ATOM 1868 N N . LYS A 1 234 ? 5.568 -1.087 -7.335 1.00 93.94 234 LYS A N 1
ATOM 1869 C CA . LYS A 1 234 ? 5.718 -1.622 -8.691 1.00 93.94 234 LYS A CA 1
ATOM 1870 C C . LYS A 1 234 ? 5.176 -0.652 -9.745 1.00 93.94 234 LYS A C 1
ATOM 1872 O O . LYS A 1 234 ? 5.898 -0.292 -10.663 1.00 93.94 234 LYS A O 1
ATOM 1877 N N . GLN A 1 235 ? 3.917 -0.239 -9.604 1.00 92.75 235 GLN A N 1
ATOM 1878 C CA . GLN A 1 235 ? 3.261 0.649 -10.568 1.00 92.75 235 GLN A CA 1
ATOM 1879 C C . GLN A 1 235 ? 3.972 1.998 -10.652 1.00 92.75 235 GLN A C 1
ATOM 1881 O O . GLN A 1 235 ? 4.182 2.503 -11.740 1.00 92.75 235 GLN A O 1
ATOM 1886 N N . TYR A 1 236 ? 4.440 2.538 -9.524 1.00 94.25 236 TYR A N 1
ATOM 1887 C CA . TYR A 1 236 ? 5.209 3.779 -9.542 1.00 94.25 236 TYR A CA 1
ATOM 1888 C C . TYR A 1 236 ? 6.493 3.660 -10.369 1.00 94.25 236 TYR A C 1
ATOM 1890 O O . TYR A 1 236 ? 6.810 4.577 -11.118 1.00 94.25 236 TYR A O 1
ATOM 1898 N N . LEU A 1 237 ? 7.225 2.549 -10.246 1.00 93.56 237 LEU A N 1
ATOM 1899 C CA . LEU A 1 237 ? 8.448 2.339 -11.020 1.00 93.56 237 LEU A CA 1
ATOM 1900 C C . LEU A 1 237 ? 8.157 2.222 -12.521 1.00 93.56 237 LEU A C 1
ATOM 1902 O O . LEU A 1 237 ? 8.860 2.844 -13.304 1.00 93.56 237 LEU A O 1
ATOM 1906 N N . ILE A 1 238 ? 7.100 1.497 -12.896 1.00 91.12 238 ILE A N 1
ATOM 1907 C CA . ILE A 1 238 ? 6.667 1.343 -14.296 1.00 91.12 238 ILE A CA 1
ATOM 1908 C C . ILE A 1 238 ? 6.186 2.681 -14.880 1.00 91.12 238 ILE A C 1
ATOM 1910 O O . ILE A 1 238 ? 6.520 3.026 -16.006 1.00 91.12 238 ILE A O 1
ATOM 1914 N N . ASP A 1 239 ? 5.418 3.457 -14.112 1.00 90.69 239 ASP A N 1
ATOM 1915 C CA . ASP A 1 239 ? 4.801 4.695 -14.599 1.00 90.69 239 ASP A CA 1
ATOM 1916 C C . ASP A 1 239 ? 5.799 5.862 -14.722 1.00 90.69 239 ASP A C 1
ATOM 1918 O O . ASP A 1 239 ? 5.542 6.804 -15.471 1.00 90.69 239 ASP A O 1
ATOM 1922 N N . ASN A 1 240 ? 6.898 5.850 -13.953 1.00 91.19 240 ASN A N 1
ATOM 1923 C CA . ASN A 1 240 ? 7.822 6.991 -13.849 1.00 91.19 240 ASN A CA 1
ATOM 1924 C C . ASN A 1 240 ? 9.224 6.722 -14.414 1.00 91.19 240 ASN A C 1
ATOM 1926 O O . ASN A 1 240 ? 9.990 7.675 -14.561 1.00 91.19 240 ASN A O 1
ATOM 1930 N N . TYR A 1 241 ? 9.574 5.471 -14.725 1.00 89.88 241 TYR A N 1
ATOM 1931 C CA . TYR A 1 241 ? 10.889 5.114 -15.256 1.00 89.88 241 TYR A CA 1
ATOM 1932 C C . TYR A 1 241 ? 10.752 4.161 -16.439 1.00 89.88 241 TYR A C 1
ATOM 1934 O O . TYR A 1 241 ? 9.897 3.281 -16.452 1.00 89.88 241 TYR A O 1
ATOM 1942 N N . GLU A 1 242 ? 11.633 4.321 -17.423 1.00 87.31 242 GLU A N 1
ATOM 1943 C CA . GLU A 1 242 ? 11.741 3.393 -18.546 1.00 87.31 242 GLU A CA 1
ATOM 1944 C C . GLU A 1 242 ? 12.428 2.112 -18.063 1.00 87.31 242 GLU A C 1
ATOM 1946 O O . GLU A 1 242 ? 13.644 2.067 -17.866 1.00 87.31 242 GLU A O 1
ATOM 1951 N N . LEU A 1 243 ? 11.618 1.088 -17.807 1.00 87.94 243 LEU A N 1
ATOM 1952 C CA . LEU A 1 243 ? 12.071 -0.246 -17.438 1.00 87.94 243 LEU A CA 1
ATOM 1953 C C . LEU A 1 243 ? 12.182 -1.113 -18.693 1.00 87.94 243 LEU A C 1
ATOM 1955 O O . LEU A 1 243 ? 11.330 -1.054 -19.579 1.00 87.94 243 LEU A O 1
ATOM 1959 N N . THR A 1 244 ? 13.226 -1.935 -18.768 1.00 89.88 244 THR A N 1
ATOM 1960 C CA . THR A 1 244 ? 13.286 -3.000 -19.776 1.00 89.88 244 THR A CA 1
ATOM 1961 C C . THR A 1 244 ? 12.308 -4.121 -19.417 1.00 89.88 244 THR A C 1
ATOM 1963 O O . THR A 1 244 ? 11.905 -4.263 -18.262 1.00 89.88 244 THR A O 1
ATOM 1966 N N . GLU A 1 245 ? 11.939 -4.959 -20.387 1.00 89.00 245 GLU A N 1
ATOM 1967 C CA . GLU A 1 245 ? 11.037 -6.096 -20.140 1.00 89.00 245 GLU A CA 1
ATOM 1968 C C . GLU A 1 245 ? 11.585 -7.038 -19.049 1.00 89.00 245 GLU A C 1
ATOM 1970 O O . GLU A 1 245 ? 10.848 -7.479 -18.163 1.00 89.00 245 GLU A O 1
ATOM 1975 N N . ASP A 1 246 ? 12.904 -7.253 -19.033 1.00 87.88 246 ASP A N 1
ATOM 1976 C CA . ASP A 1 246 ? 13.586 -8.022 -17.990 1.00 87.88 246 ASP A CA 1
ATOM 1977 C C . ASP A 1 246 ? 13.471 -7.363 -16.605 1.00 87.88 246 ASP A C 1
ATOM 1979 O O . ASP A 1 246 ? 13.254 -8.058 -15.607 1.00 87.88 246 ASP A O 1
ATOM 1983 N N . ASP A 1 247 ? 13.573 -6.028 -16.528 1.00 87.44 247 ASP A N 1
ATOM 1984 C CA . ASP A 1 247 ? 13.404 -5.282 -15.273 1.00 87.44 247 ASP A CA 1
ATOM 1985 C C . ASP A 1 247 ? 11.984 -5.445 -14.723 1.00 87.44 247 ASP A C 1
ATOM 1987 O O . ASP A 1 247 ? 11.793 -5.619 -13.516 1.00 87.44 247 ASP A O 1
ATOM 1991 N N . GLU A 1 248 ? 10.974 -5.410 -15.594 1.00 87.81 248 GLU A N 1
ATOM 1992 C CA . GLU A 1 248 ? 9.581 -5.587 -15.194 1.00 87.81 248 GLU A CA 1
ATOM 1993 C C . GLU A 1 248 ? 9.306 -7.004 -14.687 1.00 87.81 248 GLU A C 1
ATOM 1995 O O . GLU A 1 248 ? 8.648 -7.181 -13.653 1.00 87.81 248 GLU A O 1
ATOM 2000 N N . ILE A 1 249 ? 9.806 -8.028 -15.384 1.00 89.56 249 ILE A N 1
ATOM 2001 C CA . ILE A 1 249 ? 9.673 -9.433 -14.972 1.00 89.56 249 ILE A CA 1
ATOM 2002 C C . ILE A 1 249 ? 10.349 -9.647 -13.615 1.00 89.56 249 ILE A C 1
ATOM 2004 O O . ILE A 1 249 ? 9.750 -10.231 -12.703 1.00 89.56 249 ILE A O 1
ATOM 2008 N N . GLU A 1 250 ? 11.564 -9.131 -13.446 1.00 89.88 250 GLU A N 1
ATOM 2009 C CA . GLU A 1 250 ? 12.305 -9.209 -12.191 1.00 89.88 250 GLU A CA 1
ATOM 2010 C C . GLU A 1 250 ? 11.566 -8.492 -11.054 1.00 89.88 250 GLU A C 1
ATOM 2012 O O . GLU A 1 250 ? 11.401 -9.054 -9.967 1.00 89.88 250 GLU A O 1
ATOM 2017 N N . LEU A 1 251 ? 11.058 -7.282 -11.300 1.00 91.81 251 LEU A N 1
ATOM 2018 C CA . LEU A 1 251 ? 10.286 -6.508 -10.328 1.00 91.81 251 LEU A CA 1
ATOM 2019 C C . LEU A 1 251 ? 9.007 -7.244 -9.906 1.00 91.81 251 LEU A C 1
ATOM 2021 O O . LEU A 1 251 ? 8.673 -7.285 -8.717 1.00 91.81 251 LEU A O 1
ATOM 2025 N N . ASN A 1 252 ? 8.313 -7.865 -10.863 1.00 90.56 252 ASN A N 1
ATOM 2026 C CA . ASN A 1 252 ? 7.127 -8.685 -10.619 1.00 90.56 252 ASN A CA 1
ATOM 2027 C C . ASN A 1 252 ? 7.436 -9.888 -9.725 1.00 90.56 252 ASN A C 1
ATOM 2029 O O . ASN A 1 252 ? 6.703 -10.152 -8.766 1.00 90.56 252 ASN A O 1
ATOM 2033 N N . LEU A 1 253 ? 8.533 -10.594 -10.004 1.00 90.25 253 LEU A N 1
ATOM 2034 C CA . LEU A 1 253 ? 8.980 -11.722 -9.195 1.00 90.25 253 LEU A CA 1
ATOM 2035 C C . LEU A 1 253 ? 9.359 -11.255 -7.783 1.00 90.25 253 LEU A C 1
ATOM 2037 O O . LEU A 1 253 ? 8.909 -11.824 -6.781 1.00 90.25 253 LEU A O 1
ATOM 2041 N N . LEU A 1 254 ? 10.139 -10.177 -7.693 1.00 91.25 254 LEU A N 1
ATOM 2042 C CA . LEU A 1 254 ? 10.671 -9.650 -6.444 1.00 91.25 254 LEU A CA 1
ATOM 2043 C C . LEU A 1 254 ? 9.561 -9.154 -5.514 1.00 91.25 254 LEU A C 1
ATOM 2045 O O . LEU A 1 254 ? 9.617 -9.410 -4.311 1.00 91.25 254 LEU A O 1
ATOM 2049 N N . LEU A 1 255 ? 8.525 -8.504 -6.044 1.00 91.12 255 LEU A N 1
ATOM 2050 C CA . LEU A 1 255 ? 7.423 -7.932 -5.262 1.00 91.12 255 LEU A CA 1
ATOM 2051 C C . LEU A 1 255 ? 6.185 -8.838 -5.148 1.00 91.12 255 LEU A C 1
ATOM 2053 O O . LEU A 1 255 ? 5.167 -8.415 -4.600 1.00 91.12 255 LEU A O 1
ATOM 2057 N N . SER A 1 256 ? 6.282 -10.100 -5.572 1.00 89.06 256 SER A N 1
ATOM 2058 C CA . SER A 1 256 ? 5.272 -11.129 -5.285 1.00 89.06 256 SER A CA 1
ATOM 2059 C C . SER A 1 256 ? 5.310 -11.557 -3.803 1.00 89.06 256 SER A C 1
ATOM 2061 O O . SER A 1 256 ? 6.385 -11.712 -3.220 1.00 89.06 256 SER A O 1
ATOM 2063 N N . PHE A 1 257 ? 4.158 -11.703 -3.140 1.00 83.50 257 PHE A N 1
ATOM 2064 C CA . PHE A 1 257 ? 4.064 -11.835 -1.675 1.00 83.50 257 PHE A CA 1
ATOM 2065 C C . PHE A 1 257 ? 3.034 -12.849 -1.194 1.00 83.50 257 PHE A C 1
ATOM 2067 O O . PHE A 1 257 ? 1.976 -12.976 -1.843 1.00 83.50 257 PHE A O 1
#